Protein 4ZV2 (pdb70)

Nearest PDB structures (foldseek):
  4zv2-assembly1_A  TM=1.004E+00  e=1.433E-52  synthetic construct
  8hnj-assembly1_A  TM=9.463E-01  e=4.404E-30  Escherichia coli 908519
  4f3p-assembly1_A  TM=9.347E-01  e=3.645E-29  Burkholderia pseudomallei 1710b
  8eyz-assembly12_L  TM=9.180E-01  e=3.194E-29  Escherichia coli
  4kr5-assembly1_B  TM=6.577E-01  e=1.403E-25  Lactococcus lactis subsp. lactis Il1403

B-factor: mean 15.73, std 9.0, range [4.79, 61.04]

Radius of gyration: 17.67 Å; Cα contacts (8 Å, |Δi|>4): 469; chains: 1; bounding box: 37×34×48 Å

Foldseek 3Di:
DDDQEFEEEEAQQQPQQWHADPVGDIHHLLVLLVCLLCVLVNHHYDYDHFQPVCVLVCQQVVVGFKYSYLAFDDPVCCVRWPWADFLDFWWKWKKFALPDDQDAALLSLQQFEEEEEPPDPQVVVNVVNCVPRHYDYDRHVVVVVVCRLVVVGGMYMDIVVSSVVVCVVCVVSRMDIHHIDGGDGGDTMTGHPPPVVVSVSSNVSSVVCVVPVNSVVSCCVRPND

Sequence (225 aa):
HMRGTLRVGTEATFPPFGFKDENGKKLVGFDIDLAKAIIAKKLGVKVEFKPMDFDGIIPALQSGKIDVVVIAGMMTITEERKKQVDFSDPYFEAGQAIVVKKGNDSIKSLEDLKGKKVVGVQLGSTSEQQHVKKVAAGVKVKKFDNFSSEAFQELKSGRVDAVVTDNAVALLAYVKQNPNAGVKIVGETFSGEPYGIAVRKGNSELLEKINKALEEEMKKDGTYDKIYEKWFGE

Solvent-accessible surface area: 10630 Å² total

Structure (mmCIF, N/CA/C/O backbone):
data_4ZV2
#
_entry.id   4ZV2
#
_cell.length_a   36.200
_cell.length_b   61.300
_cell.length_c   104.570
_cell.angle_alpha   90.00
_cell.angle_beta   90.00
_cell.angle_gamma   90.00
#
_symmetry.space_group_name_H-M   'P 21 21 21'
#
loop_
_entity.id
_entity.type
_entity.pdbx_description
1 polymer AncQR
2 non-polymer GLUTAMINE
3 water water
#
loop_
_atom_site.group_PDB
_atom_site.id
_atom_site.type_symbol
_atom_site.label_atom_id
_atom_site.label_alt_id
_atom_site.label_comp_id
_atom_site.label_asym_id
_atom_site.label_entity_id
_atom_site.label_seq_id
_atom_site.pdbx_PDB_ins_code
_atom_site.Cartn_x
_atom_site.Cartn_y
_atom_site.Cartn_z
_atom_site.occupancy
_atom_site.B_iso_or_equiv
_atom_site.auth_seq_id
_atom_site.auth_comp_id
_atom_site.auth_asym_id
_atom_site.auth_atom_id
_atom_site.pdbx_PDB_model_num
ATOM 1 N N . HIS A 1 7 ? 11.240 24.906 36.527 1.00 40.89 7 HIS A N 1
ATOM 2 C CA . HIS A 1 7 ? 9.824 25.455 36.481 1.00 35.88 7 HIS A CA 1
ATOM 3 C C . HIS A 1 7 ? 8.909 24.409 35.794 1.00 31.91 7 HIS A C 1
ATOM 4 O O . HIS A 1 7 ? 9.369 23.699 34.896 1.00 36.12 7 HIS A O 1
ATOM 11 N N . MET A 1 8 ? 7.662 24.289 36.265 1.00 26.21 8 MET A N 1
ATOM 12 C CA . MET A 1 8 ? 6.642 23.402 35.676 1.00 23.47 8 MET A CA 1
ATOM 13 C C . MET A 1 8 ? 5.700 24.255 34.858 1.00 19.01 8 MET A C 1
ATOM 14 O O . MET A 1 8 ? 4.969 25.073 35.416 1.00 22.94 8 MET A O 1
ATOM 19 N N . ARG A 1 9 ? 5.731 24.035 33.548 1.00 17.52 9 ARG A N 1
ATOM 20 C CA . ARG A 1 9 ? 4.923 24.761 32.636 1.00 15.09 9 ARG A CA 1
ATOM 21 C C . ARG A 1 9 ? 3.447 24.516 32.984 1.00 14.71 9 ARG A C 1
ATOM 22 O O . ARG A 1 9 ? 3.022 23.390 33.084 1.00 14.98 9 ARG A O 1
ATOM 30 N N . GLY A 1 10 ? 2.662 25.523 33.112 1.00 12.86 10 GLY A N 1
ATOM 31 C CA . GLY A 1 10 ? 1.244 25.355 33.271 1.00 10.98 10 GLY A CA 1
ATOM 32 C C . GLY A 1 10 ? 0.455 24.917 32.040 1.00 11.65 10 GLY A C 1
ATOM 33 O O . GLY A 1 10 ? -0.715 24.418 32.138 1.00 9.41 10 GLY A O 1
ATOM 34 N N . THR A 1 11 ? 1.065 25.151 30.879 1.00 10.41 11 THR A N 1
ATOM 35 C CA . THR A 1 11 ? 0.549 24.817 29.560 1.00 11.33 11 THR A CA 1
ATOM 36 C C . THR A 1 11 ? 1.530 23.881 28.925 1.00 11.72 11 THR A C 1
ATOM 37 O O . THR A 1 11 ? 2.722 24.172 28.851 1.00 13.65 11 THR A O 1
ATOM 41 N N . LEU A 1 12 ? 1.105 22.687 28.523 1.00 12.30 12 LEU A N 1
ATOM 42 C CA . LEU A 1 12 ? 2.013 21.852 27.700 1.00 14.58 12 LEU A CA 1
ATOM 43 C C . LEU A 1 12 ? 1.555 21.865 26.265 1.00 11.01 12 LEU A C 1
ATOM 44 O O . LEU A 1 12 ? 0.401 21.562 25.972 1.00 11.55 12 LEU A O 1
ATOM 49 N N . ARG A 1 13 ? 2.436 22.324 25.422 1.00 11.62 13 ARG A N 1
ATOM 50 C CA . ARG A 1 13 ? 2.204 22.451 24.025 1.00 11.88 13 ARG A CA 1
ATOM 5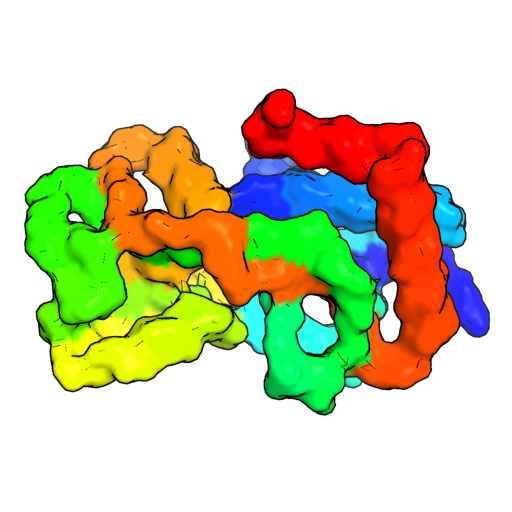1 C C . ARG A 1 13 ? 2.451 21.028 23.437 1.00 11.12 13 ARG A C 1
ATOM 52 O O . ARG A 1 13 ? 3.588 20.546 23.436 1.00 11.63 13 ARG A O 1
ATOM 60 N N . VAL A 1 14 ? 1.389 20.433 22.860 1.00 9.85 14 VAL A N 1
ATOM 61 C CA . VAL A 1 14 ? 1.439 18.996 22.456 1.00 9.55 14 VAL A CA 1
ATOM 62 C C . VAL A 1 14 ? 1.341 19.059 20.927 1.00 8.41 14 VAL A C 1
ATOM 63 O O . VAL A 1 14 ? 0.330 19.359 20.339 1.00 9.79 14 VAL A O 1
ATOM 67 N N . GLY A 1 15 ? 2.417 18.608 20.267 1.00 8.16 15 GLY A N 1
ATOM 68 C CA . GLY A 1 15 ? 2.427 18.411 18.792 1.00 8.96 15 GLY A CA 1
ATOM 69 C C . GLY A 1 15 ? 1.666 17.131 18.520 1.00 9.04 15 GLY A C 1
ATOM 70 O O . GLY A 1 15 ? 1.814 16.043 19.141 1.00 8.94 15 GLY A O 1
ATOM 71 N N . THR A 1 16 ? 0.691 17.211 17.625 1.00 7.45 16 THR A N 1
ATOM 72 C CA . THR A 1 16 ? -0.230 16.104 17.373 1.00 8.39 16 THR A CA 1
ATOM 73 C C . THR A 1 16 ? -0.626 15.990 15.881 1.00 8.96 16 THR A C 1
ATOM 74 O O . THR A 1 16 ? -0.270 16.916 15.082 1.00 10.47 16 THR A O 1
ATOM 78 N N . GLU A 1 17 ? -1.286 14.875 15.517 1.00 10.36 17 GLU A N 1
ATOM 79 C CA . GLU A 1 17 ? -1.904 14.782 14.189 1.00 9.09 17 GLU A CA 1
ATOM 80 C C . GLU A 1 17 ? -3.264 15.382 14.118 1.00 9.70 17 GLU A C 1
ATOM 81 O O . GLU A 1 17 ? -4.082 15.355 15.056 1.00 10.90 17 GLU A O 1
ATOM 87 N N . ALA A 1 18 ? -3.559 15.824 12.885 1.00 10.38 18 ALA A N 1
ATOM 88 C CA . ALA A 1 18 ? -4.915 16.225 12.470 1.00 12.00 18 ALA A CA 1
ATOM 89 C C . ALA A 1 18 ? -5.543 15.338 11.415 1.00 10.31 18 ALA A C 1
ATOM 90 O O . ALA A 1 18 ? -6.747 15.448 11.213 1.00 10.48 18 ALA A O 1
ATOM 92 N N . THR A 1 19 ? -4.762 14.420 10.833 1.00 10.20 19 THR A N 1
ATOM 93 C CA . THR A 1 19 ? -5.281 13.604 9.714 1.00 9.97 19 THR A CA 1
ATOM 94 C C . THR A 1 19 ? -4.900 12.128 9.921 1.00 9.42 19 THR A C 1
ATOM 95 O O . THR A 1 19 ? -4.673 11.403 8.935 1.00 9.84 19 THR A O 1
ATOM 99 N N . PHE A 1 20 ? -4.889 11.676 11.172 1.00 7.83 20 PHE A N 1
ATOM 100 C CA . PHE A 1 20 ? -4.399 10.379 11.501 1.00 7.73 20 PHE A CA 1
ATOM 101 C C . PHE A 1 20 ? -5.379 9.661 12.392 1.00 7.90 20 PHE A C 1
ATOM 102 O O . PHE A 1 20 ? -5.088 9.307 13.528 1.00 8.87 20 PHE A O 1
ATOM 110 N N . PRO A 1 21 ? -6.642 9.454 11.953 1.00 8.38 21 PRO A N 1
ATOM 111 C CA . PRO A 1 21 ? -7.651 8.713 12.734 1.00 7.90 21 PRO A CA 1
ATOM 112 C C . PRO A 1 21 ? -7.181 7.273 12.921 1.00 9.03 21 PRO A C 1
ATOM 113 O O . PRO A 1 21 ? -6.623 6.768 12.009 1.00 9.50 21 PRO A O 1
ATOM 117 N N . PRO A 1 22 ? -7.427 6.663 14.100 1.00 7.92 22 PRO A N 1
ATOM 118 C CA . PRO A 1 22 ? -8.289 7.148 15.217 1.00 8.50 22 PRO A CA 1
ATOM 119 C C . PRO A 1 22 ? -7.496 7.914 16.276 1.00 8.65 22 PRO A C 1
ATOM 120 O O . PRO A 1 22 ? -7.973 8.098 17.388 1.00 7.77 22 PRO A O 1
ATOM 124 N N . PHE A 1 23 ? -6.258 8.209 15.972 1.00 7.26 23 PHE A N 1
ATOM 125 C CA . PHE A 1 23 ? -5.301 8.895 16.961 1.00 7.06 23 PHE A CA 1
ATOM 126 C C . PHE A 1 23 ? -5.464 10.410 17.135 1.00 6.91 23 PHE A C 1
ATOM 127 O O . PHE A 1 23 ? -5.533 10.914 18.243 1.00 7.90 23 PHE A O 1
ATOM 135 N N . GLY A 1 24 ? -5.572 11.059 16.010 1.00 7.16 24 GLY A N 1
ATOM 136 C CA . GLY A 1 24 ? -5.665 12.538 15.980 1.00 6.11 24 GLY A CA 1
ATOM 137 C C . GLY A 1 24 ? -6.318 12.986 14.681 1.00 6.87 24 GLY A C 1
ATOM 138 O O . GLY A 1 24 ? -5.815 12.786 13.603 1.00 8.03 24 GLY A O 1
ATOM 139 N N . PHE A 1 25 ? -7.546 13.489 14.763 1.00 8.33 25 PHE A N 1
ATOM 140 C CA . PHE A 1 25 ? -8.364 13.906 13.645 1.00 7.86 25 PHE A CA 1
ATOM 141 C C . PHE A 1 25 ? -9.415 14.894 14.116 1.00 9.15 25 PHE A C 1
ATOM 142 O O . PHE A 1 25 ? -9.421 15.272 15.298 1.00 9.88 25 PHE A O 1
ATOM 150 N N . LYS A 1 26 ? -10.284 15.323 13.229 1.00 11.27 26 LYS A N 1
ATOM 151 C CA . LYS A 1 26 ? -11.242 16.401 13.544 1.00 11.39 26 LYS A CA 1
ATOM 152 C C . LYS A 1 26 ? -12.682 15.859 13.564 1.00 10.95 26 LYS A C 1
ATOM 153 O O . LYS A 1 26 ? -13.087 15.065 12.683 1.00 11.61 26 LYS A O 1
ATOM 159 N N . ASP A 1 27 ? -13.404 16.170 14.631 1.00 9.92 27 ASP A N 1
ATOM 160 C CA . ASP A 1 27 ? -14.817 15.839 14.706 1.00 9.50 27 ASP A CA 1
ATOM 161 C C . ASP A 1 27 ? -15.604 16.742 13.758 1.00 9.36 27 ASP A C 1
ATOM 162 O O . ASP A 1 27 ? -15.061 17.583 13.045 1.00 10.52 27 ASP A O 1
ATOM 167 N N . GLU A 1 28 ? -16.935 16.599 13.815 1.00 8.69 28 GLU A N 1
ATOM 168 C CA . GLU A 1 28 ? -17.808 17.312 12.822 1.00 9.73 28 GLU A CA 1
ATOM 169 C C . GLU A 1 28 ? -17.930 18.788 13.125 1.00 10.65 28 GLU A C 1
ATOM 170 O O . GLU A 1 28 ? -18.465 19.478 12.291 1.00 13.15 28 GLU A O 1
ATOM 176 N N . ASN A 1 29 ? -17.530 19.258 14.285 1.00 9.90 29 ASN A N 1
ATOM 177 C CA . ASN A 1 29 ? -17.399 20.707 14.579 1.00 10.73 29 ASN A CA 1
ATOM 178 C C . ASN A 1 29 ? -15.987 21.196 14.496 1.00 10.53 29 ASN A C 1
ATOM 179 O O . ASN A 1 29 ? -15.748 22.306 14.822 1.00 13.39 29 ASN A O 1
ATOM 184 N N . GLY A 1 30 ? -15.043 20.448 13.923 1.00 10.11 30 GLY A N 1
ATOM 185 C CA . GLY A 1 30 ? -13.665 20.884 13.767 1.00 11.69 30 GLY A CA 1
ATOM 186 C C . GLY A 1 30 ? -12.768 20.779 14.946 1.00 11.69 30 GLY A C 1
ATOM 187 O O . GLY A 1 30 ? -11.623 21.237 14.925 1.00 13.99 30 GLY A O 1
ATOM 188 N N . LYS A 1 31 ? -13.230 20.095 15.983 1.00 10.62 31 LYS A N 1
ATOM 189 C CA A LYS A 1 31 ? -12.449 19.893 17.246 0.55 10.95 31 LYS A CA 1
ATOM 190 C CA B LYS A 1 31 ? -12.416 19.941 17.181 0.45 11.44 31 LYS A CA 1
ATOM 191 C C . LYS A 1 31 ? -11.532 18.707 17.112 1.00 10.52 31 LYS A C 1
ATOM 192 O O . LYS A 1 31 ? -11.939 17.712 16.590 1.00 10.92 31 LYS A O 1
ATOM 203 N N . LEU A 1 32 ? -10.331 18.757 17.651 1.00 10.27 32 LEU A N 1
ATOM 204 C CA . LEU A 1 32 ? -9.464 17.590 17.655 1.00 9.85 32 LEU A CA 1
ATOM 205 C C . LEU A 1 32 ? -10.005 16.514 18.552 1.00 9.95 32 LEU A C 1
ATOM 206 O O . LEU A 1 32 ? -10.383 16.781 19.725 1.00 9.94 32 LEU A O 1
ATOM 211 N N . VAL A 1 33 ? -10.007 15.287 18.058 1.00 8.78 33 VAL A N 1
ATOM 212 C CA . VAL A 1 33 ? -10.362 14.067 18.727 1.00 9.48 33 VAL A CA 1
ATOM 213 C C . VAL A 1 33 ? -9.446 12.932 18.396 1.00 10.89 33 VAL A C 1
ATOM 214 O O . VAL A 1 33 ? -8.729 13.022 17.403 1.00 9.05 33 VAL A O 1
ATOM 218 N N . GLY A 1 34 ? -9.434 11.963 19.254 1.00 9.86 34 GLY A N 1
ATOM 219 C CA . GLY A 1 34 ? -8.783 10.695 18.974 1.00 9.36 34 GLY A CA 1
ATOM 220 C C . GLY A 1 34 ? -8.160 10.173 20.242 1.00 10.41 34 GLY A C 1
ATOM 221 O O . GLY A 1 34 ? -8.140 10.711 21.321 1.00 9.02 34 GLY A O 1
ATOM 222 N N . PHE A 1 35 ? -7.674 8.942 20.077 1.00 8.25 35 PHE A N 1
ATOM 223 C CA . PHE A 1 35 ? -6.939 8.259 21.109 1.00 9.25 35 PHE A CA 1
ATOM 224 C C . PHE A 1 35 ? -5.804 9.090 21.669 1.00 8.18 35 PHE A C 1
ATOM 225 O O . PHE A 1 35 ? -5.602 9.170 22.902 1.00 7.92 35 PHE A O 1
ATOM 233 N N . ASP A 1 36 ? -4.994 9.669 20.804 1.00 8.08 36 ASP A N 1
ATOM 234 C CA . ASP A 1 36 ? -3.812 10.467 21.312 1.00 8.93 36 ASP A CA 1
ATOM 235 C C . ASP A 1 36 ? -4.235 11.793 22.007 1.00 9.47 36 ASP A C 1
ATOM 236 O O . ASP A 1 36 ? -3.686 12.220 22.964 1.00 9.67 36 ASP A O 1
ATOM 241 N N . ILE A 1 37 ? -5.353 12.312 21.535 1.00 8.36 37 ILE A N 1
ATOM 242 C CA . ILE A 1 37 ? -5.936 13.544 22.128 1.00 9.14 37 ILE A CA 1
ATOM 243 C C . ILE A 1 37 ? -6.447 13.268 23.534 1.00 8.81 37 ILE A C 1
ATOM 244 O O . ILE A 1 37 ? -6.130 13.918 24.489 1.00 8.23 37 ILE A O 1
ATOM 249 N N . ASP A 1 38 ? -7.090 12.110 23.694 1.00 8.42 38 ASP A N 1
ATOM 250 C CA . ASP A 1 38 ? -7.613 11.690 24.978 1.00 8.05 38 ASP A CA 1
ATOM 251 C C . ASP A 1 38 ? -6.489 11.338 25.917 1.00 7.87 38 ASP A C 1
ATOM 252 O O . ASP A 1 38 ? -6.527 11.610 27.108 1.00 8.35 38 ASP A O 1
ATOM 257 N N . LEU A 1 39 ? -5.436 10.673 25.403 1.00 6.82 39 LEU A N 1
ATOM 258 C CA . LEU A 1 39 ? -4.258 10.286 26.176 1.00 7.80 39 LEU A CA 1
ATOM 259 C C . LEU A 1 39 ? -3.586 11.582 26.659 1.00 8.14 39 LEU A C 1
ATOM 260 O O . LEU A 1 39 ? -3.226 11.689 27.848 1.00 8.16 39 LEU A O 1
ATOM 265 N N . ALA A 1 40 ? -3.409 12.518 25.818 1.00 8.27 40 ALA A N 1
ATOM 266 C CA . ALA A 1 40 ? -2.752 13.801 26.198 1.00 8.63 40 ALA A CA 1
ATOM 267 C C . ALA A 1 40 ? -3.518 14.485 27.340 1.00 8.51 40 ALA A C 1
ATOM 268 O O . ALA A 1 40 ? -2.859 14.981 28.247 1.00 10.07 40 ALA A O 1
ATOM 270 N N . LYS A 1 41 ? -4.813 14.552 27.190 1.00 7.57 41 LYS A N 1
ATOM 271 C CA . LYS A 1 41 ? -5.631 15.195 28.223 1.00 8.37 41 LYS A CA 1
ATOM 272 C C . LYS A 1 41 ? -5.502 14.459 29.528 1.00 8.28 41 LYS A C 1
ATOM 273 O O . LYS A 1 41 ? -5.445 15.045 30.627 1.00 9.95 41 LYS A O 1
ATOM 279 N N . ALA A 1 42 ? -5.441 13.121 29.502 1.00 8.59 42 ALA A N 1
ATOM 280 C CA . ALA A 1 42 ? -5.338 12.310 30.701 1.00 9.50 42 ALA A CA 1
ATOM 281 C C . ALA A 1 42 ? -4.009 12.522 31.390 1.00 8.34 42 ALA A C 1
ATOM 282 O O . ALA A 1 42 ? -3.895 12.598 32.631 1.00 9.38 42 ALA A O 1
ATOM 284 N N . ILE A 1 43 ? -2.937 12.551 30.589 1.00 10.00 43 ILE A N 1
ATOM 285 C CA A ILE A 1 43 ? -1.587 12.818 31.123 0.69 9.46 43 ILE A CA 1
ATOM 286 C CA B ILE A 1 43 ? -1.597 12.802 31.112 0.31 9.26 43 ILE A CA 1
ATOM 287 C C . ILE A 1 43 ? -1.527 14.221 31.713 1.00 9.63 43 ILE A C 1
ATOM 288 O O . ILE A 1 43 ? -1.087 14.370 32.843 1.00 10.07 43 ILE A O 1
ATOM 297 N N . ALA A 1 44 ? -2.065 15.213 31.045 1.00 9.64 44 ALA A N 1
ATOM 298 C CA . ALA A 1 44 ? -2.097 16.564 31.573 1.00 8.98 44 ALA A CA 1
ATOM 299 C C . ALA A 1 44 ? -2.798 16.644 32.880 1.00 10.14 44 ALA A C 1
ATOM 300 O O . ALA A 1 44 ? -2.383 17.287 33.801 1.00 9.47 44 ALA A O 1
ATOM 302 N N . LYS A 1 45 ? -3.933 15.930 33.025 1.00 9.43 45 LYS A N 1
ATOM 303 C CA . LYS A 1 45 ? -4.690 15.930 34.258 1.00 10.53 45 LYS A CA 1
ATOM 304 C C . LYS A 1 45 ? -3.854 15.352 35.379 1.00 11.33 45 LYS A C 1
ATOM 305 O O . LYS A 1 45 ? -3.832 15.869 36.517 1.00 13.51 45 LYS A O 1
ATOM 311 N N . LYS A 1 46 ? -3.191 14.213 35.139 1.00 10.95 46 LYS A N 1
ATOM 312 C CA . LYS A 1 46 ? -2.260 13.694 36.160 1.00 12.33 46 LYS A CA 1
ATOM 313 C C . LYS A 1 46 ? -1.074 14.527 36.548 1.00 11.61 46 LYS A C 1
ATOM 314 O O . LYS A 1 46 ? -0.697 14.596 37.743 1.00 13.23 46 LYS A O 1
ATOM 320 N N . LEU A 1 47 ? -0.623 15.336 35.603 1.00 10.50 47 LEU A N 1
ATOM 321 C CA . LEU A 1 47 ? 0.471 16.294 35.850 1.00 11.96 47 LEU A CA 1
ATOM 322 C C . LEU A 1 47 ? -0.051 17.608 36.470 1.00 11.44 47 LEU A C 1
ATOM 323 O O . LEU A 1 47 ? 0.785 18.366 36.988 1.00 13.63 47 LEU A O 1
ATOM 328 N N . GLY A 1 48 ? -1.334 17.821 36.485 1.00 10.38 48 GLY A N 1
ATOM 329 C CA . GLY A 1 48 ? -1.823 19.096 37.010 1.00 10.69 48 GLY A CA 1
ATOM 330 C C . GLY A 1 48 ? -1.692 20.252 36.070 1.00 9.50 48 GLY A C 1
ATOM 331 O O . GLY A 1 48 ? -1.686 21.430 36.564 1.00 9.17 48 GLY A O 1
ATOM 332 N N . VAL A 1 49 ? -1.666 20.093 34.776 1.00 9.20 49 VAL A N 1
ATOM 333 C CA . VAL A 1 49 ? -1.470 21.169 33.770 1.00 9.74 49 VAL A CA 1
ATOM 334 C C . VAL A 1 49 ? -2.476 21.122 32.690 1.00 11.92 49 VAL A C 1
ATOM 335 O O . VAL A 1 49 ? -3.275 20.205 32.650 1.00 12.98 49 VAL A O 1
ATOM 339 N N . LYS A 1 50 ? -2.492 22.164 31.851 1.00 13.20 50 LYS A N 1
ATOM 340 C CA . LYS A 1 50 ? -3.417 22.264 30.734 1.00 13.84 50 LYS A CA 1
ATOM 341 C C . LYS A 1 50 ? -2.684 21.882 29.438 1.00 13.59 50 LYS A C 1
ATOM 342 O O . LYS A 1 50 ? -1.447 22.113 29.319 1.00 14.62 50 LYS A O 1
ATOM 344 N N . VAL A 1 51 ? -3.399 21.263 28.501 1.00 12.80 51 VAL A N 1
ATOM 345 C CA . VAL A 1 51 ? -2.919 20.993 27.172 1.00 14.98 51 VAL A CA 1
ATOM 346 C C . VAL A 1 51 ? -3.214 22.107 26.209 1.00 13.21 51 VAL A C 1
ATOM 347 O O . VAL A 1 51 ? -4.320 22.697 26.264 1.00 15.84 51 VAL A O 1
ATOM 351 N N . GLU A 1 52 ? -2.293 22.490 25.327 1.00 13.33 52 GLU A N 1
ATOM 352 C CA . GLU A 1 52 ? -2.556 23.300 24.144 1.00 12.45 52 GLU A CA 1
ATOM 353 C C . GLU A 1 52 ? -2.102 22.434 22.967 1.00 12.24 52 GLU A C 1
ATOM 354 O O . GLU A 1 52 ? -0.896 22.200 22.822 1.00 14.02 52 GLU A O 1
ATOM 360 N N . PHE A 1 53 ? -3.009 22.041 22.118 1.00 10.23 53 PHE A N 1
ATOM 361 C CA . PHE A 1 53 ? -2.626 21.210 20.947 1.00 10.38 53 PHE A CA 1
ATOM 362 C C . PHE A 1 53 ? -2.108 22.029 19.816 1.00 10.39 53 PHE A C 1
ATOM 363 O O . PHE A 1 53 ? -2.627 23.133 19.521 1.00 11.76 53 PHE A O 1
ATOM 371 N N . LYS A 1 54 ? -1.025 21.542 19.211 1.00 10.96 54 LYS A N 1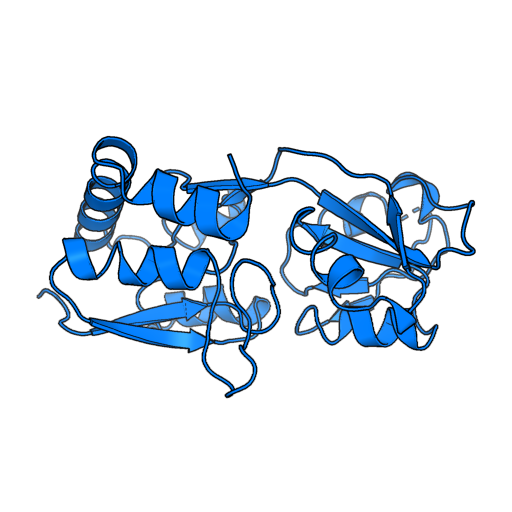
ATOM 372 C CA . LYS A 1 54 ? -0.445 22.056 17.995 1.00 11.37 54 LYS A CA 1
ATOM 373 C C . LYS A 1 54 ? -0.499 20.917 16.905 1.00 10.61 54 LYS A C 1
ATOM 374 O O . LYS A 1 54 ? 0.488 20.252 16.687 1.00 10.68 54 LYS A O 1
ATOM 380 N N . PRO A 1 55 ? -1.575 20.864 16.155 1.00 11.49 55 PRO A N 1
ATOM 381 C CA . PRO A 1 55 ? -1.673 19.898 15.058 1.00 10.77 55 PRO A CA 1
ATOM 382 C C . PRO A 1 55 ? -0.708 20.349 13.968 1.00 10.19 55 PRO A C 1
ATOM 383 O O . PRO A 1 55 ? -0.601 21.552 13.662 1.00 13.26 55 PRO A O 1
ATOM 387 N N . MET A 1 56 ? 0.009 19.416 13.411 1.00 10.38 56 MET A N 1
ATOM 388 C CA . MET A 1 56 ? 0.929 19.742 12.344 1.00 11.15 56 MET A CA 1
ATOM 389 C C . MET A 1 56 ? 1.247 18.553 11.494 1.00 10.20 56 MET A C 1
ATOM 390 O O . MET A 1 56 ? 1.028 17.359 11.853 1.00 10.99 56 MET A O 1
ATOM 395 N N . ASP A 1 57 ? 1.753 18.840 10.298 1.00 9.88 57 ASP A N 1
ATOM 396 C CA . ASP A 1 57 ? 2.232 17.794 9.377 1.00 10.00 57 ASP A CA 1
ATOM 397 C C . ASP A 1 57 ? 3.366 17.069 10.057 1.00 7.71 57 ASP A C 1
ATOM 398 O O . ASP A 1 57 ? 4.273 17.628 10.622 1.00 9.20 57 ASP A O 1
ATOM 403 N N . PHE A 1 58 ? 3.366 15.711 9.946 1.00 7.64 58 PHE A N 1
ATOM 404 C CA . PHE A 1 58 ? 4.262 14.902 10.680 1.00 7.54 58 PHE A CA 1
ATOM 405 C C . PHE A 1 58 ? 5.710 15.141 10.513 1.00 7.45 58 PHE A C 1
ATOM 406 O O . PHE A 1 58 ? 6.447 15.144 11.482 1.00 8.63 58 PHE A O 1
ATOM 414 N N . ASP A 1 59 ? 6.171 15.490 9.313 1.00 7.32 59 ASP A N 1
ATOM 415 C CA . ASP A 1 59 ? 7.630 15.642 9.060 1.00 7.32 59 ASP A CA 1
ATOM 416 C C . ASP A 1 59 ? 8.185 16.856 9.782 1.00 7.43 59 ASP A C 1
ATOM 417 O O . ASP A 1 59 ? 9.411 16.884 10.005 1.00 8.81 59 ASP A O 1
ATOM 422 N N . GLY A 1 60 ? 7.365 17.772 10.257 1.00 8.39 60 GLY A N 1
ATOM 423 C CA . GLY A 1 60 ? 7.757 18.984 10.976 1.00 7.87 60 GLY A CA 1
ATOM 424 C C . GLY A 1 60 ? 7.768 18.767 12.458 1.00 9.28 60 GLY A C 1
ATOM 425 O O . GLY A 1 60 ? 8.228 19.630 13.215 1.00 9.69 60 GLY A O 1
ATOM 426 N N . ILE A 1 61 ? 7.345 17.608 12.967 1.00 7.67 61 ILE A N 1
ATOM 427 C CA . ILE A 1 61 ? 7.210 17.387 14.435 1.00 8.58 61 ILE A CA 1
ATOM 428 C C . ILE A 1 61 ? 8.574 17.338 15.132 1.00 9.10 61 ILE A C 1
ATOM 429 O O . ILE A 1 61 ? 8.755 18.018 16.165 1.00 9.24 61 ILE A O 1
ATOM 434 N N . ILE A 1 62 ? 9.558 16.638 14.593 1.00 8.61 62 ILE A N 1
ATOM 435 C CA . ILE A 1 62 ? 10.871 16.570 15.256 1.00 8.90 62 ILE A CA 1
ATOM 436 C C . ILE A 1 62 ? 11.493 17.976 15.281 1.00 8.83 62 ILE A C 1
ATOM 437 O O . ILE A 1 62 ? 11.895 18.400 16.371 1.00 8.43 62 ILE A O 1
ATOM 442 N N . PRO A 1 63 ? 11.519 18.668 14.157 1.00 8.52 63 PRO A N 1
ATOM 443 C CA . PRO A 1 63 ? 11.959 20.060 14.199 1.00 9.09 63 PRO A CA 1
ATOM 444 C C . PRO A 1 63 ? 11.252 20.950 15.154 1.00 9.14 63 PRO A C 1
ATOM 445 O O . PRO A 1 63 ? 11.874 21.797 15.810 1.00 10.07 63 PRO A O 1
ATOM 449 N N . ALA A 1 64 ? 9.935 20.834 15.239 1.00 8.32 64 ALA A N 1
ATOM 450 C CA . ALA A 1 64 ? 9.247 21.612 16.207 1.00 9.54 64 ALA A CA 1
ATOM 451 C C . ALA A 1 64 ? 9.637 21.382 17.592 1.00 8.47 64 ALA A C 1
ATOM 452 O O . ALA A 1 64 ? 9.724 22.315 18.408 1.00 10.51 64 ALA A O 1
ATOM 454 N N . LEU A 1 65 ? 9.847 20.153 17.960 1.00 8.09 65 LEU A N 1
ATOM 455 C CA . LEU A 1 65 ? 10.213 19.831 19.332 1.00 8.56 65 LEU A CA 1
ATOM 456 C C . LEU A 1 65 ? 11.664 20.318 19.585 1.00 9.82 65 LEU A C 1
ATOM 457 O O . LEU A 1 65 ? 11.976 20.983 20.612 1.00 11.03 65 LEU A O 1
ATOM 462 N N . GLN A 1 66 ? 12.576 20.087 18.650 1.00 10.32 66 GLN A N 1
ATOM 463 C CA . GLN A 1 66 ? 13.987 20.483 18.852 1.00 9.98 66 GLN A CA 1
ATOM 464 C C . GLN A 1 66 ? 14.152 21.996 18.884 1.00 9.84 66 GLN A C 1
ATOM 465 O O . GLN A 1 66 ? 15.002 22.541 19.629 1.00 12.78 66 GLN A O 1
ATOM 471 N N . SER A 1 67 ? 13.282 22.696 18.217 1.00 10.45 67 SER A N 1
ATOM 472 C CA . SER A 1 67 ? 13.430 24.176 18.113 1.00 10.90 67 SER A CA 1
ATOM 473 C C . SER A 1 67 ? 12.599 24.839 19.221 1.00 12.06 67 SER A C 1
ATOM 474 O O . SER A 1 67 ? 12.519 26.100 19.172 1.00 15.31 67 SER A O 1
ATOM 477 N N . GLY A 1 68 ? 11.806 24.158 20.065 1.00 11.48 68 GLY A N 1
ATOM 478 C CA . GLY A 1 68 ? 11.089 24.763 21.207 1.00 11.48 68 GLY A CA 1
ATOM 479 C C . GLY A 1 68 ? 9.695 25.264 20.830 1.00 12.15 68 GLY A C 1
ATOM 480 O O . GLY A 1 68 ? 9.192 26.117 21.585 1.00 12.26 68 GLY A O 1
ATOM 481 N N . LYS A 1 69 ? 9.091 24.893 19.719 1.00 10.78 69 LYS A N 1
ATOM 482 C CA . LYS A 1 69 ? 7.703 25.222 19.351 1.00 10.59 69 LYS A CA 1
ATOM 483 C C . LYS A 1 69 ? 6.758 24.418 20.132 1.00 10.61 69 LYS A C 1
ATOM 484 O O . LYS A 1 69 ? 5.592 24.772 20.212 1.00 10.98 69 LYS A O 1
ATOM 490 N N . ILE A 1 70 ? 7.076 23.197 20.529 1.00 10.88 70 ILE A N 1
ATOM 491 C CA . ILE A 1 70 ? 6.253 22.318 21.343 1.00 10.75 70 ILE A CA 1
ATOM 492 C C . ILE A 1 70 ? 7.042 21.702 22.478 1.00 10.29 70 ILE A C 1
ATOM 493 O O . ILE A 1 70 ? 8.281 21.680 22.448 1.00 9.90 70 ILE A O 1
ATOM 498 N N . ASP A 1 71 ? 6.351 21.208 23.489 1.00 9.66 71 ASP A N 1
ATOM 499 C CA . ASP A 1 71 ? 6.966 20.625 24.666 1.00 10.18 71 ASP A CA 1
ATOM 500 C C . ASP A 1 71 ? 6.982 19.059 24.594 1.00 9.44 71 ASP A C 1
ATOM 501 O O . ASP A 1 71 ? 7.805 18.390 25.223 1.00 10.71 71 ASP A O 1
ATOM 506 N N . VAL A 1 72 ? 5.920 18.550 23.971 1.00 9.06 72 VAL A N 1
ATOM 507 C CA A VAL A 1 72 ? 5.779 17.113 23.919 0.50 9.14 72 VAL A CA 1
ATOM 508 C CA B VAL A 1 72 ? 5.594 17.091 24.013 0.50 8.66 72 VAL A CA 1
ATOM 509 C C . VAL A 1 72 ? 5.130 16.695 22.568 1.00 8.70 72 VAL A C 1
ATOM 510 O O . VAL A 1 72 ? 4.455 17.504 21.944 1.00 9.29 72 VAL A O 1
ATOM 517 N N . VAL A 1 73 ? 5.358 15.458 22.175 1.00 8.19 73 VAL A N 1
ATOM 518 C CA . VAL A 1 73 ? 4.821 14.870 20.900 1.00 8.36 73 VAL A CA 1
ATOM 519 C C . VAL A 1 73 ? 3.913 13.711 21.316 1.00 9.26 73 VAL A C 1
ATOM 520 O O . VAL A 1 73 ? 4.392 12.804 21.950 1.00 10.25 73 VAL A O 1
ATOM 524 N N . ILE A 1 74 ? 2.660 13.772 20.919 1.00 8.38 74 ILE A N 1
ATOM 525 C CA . ILE A 1 74 ? 1.744 12.632 20.952 1.00 8.17 74 ILE A CA 1
ATOM 526 C C . ILE A 1 74 ? 1.073 12.654 19.629 1.00 8.59 74 ILE A C 1
ATOM 527 O O . ILE A 1 74 ? -0.004 13.299 19.431 1.00 10.20 74 ILE A O 1
ATOM 532 N N . ALA A 1 75 ? 1.672 11.934 18.715 1.00 8.99 75 ALA A N 1
ATOM 533 C CA . ALA A 1 75 ? 1.334 11.969 17.281 1.00 9.54 75 ALA A CA 1
ATOM 534 C C . ALA A 1 75 ? 1.495 10.636 16.553 1.00 9.52 75 ALA A C 1
ATOM 535 O O . ALA A 1 75 ? 1.914 10.593 15.396 1.00 9.67 75 ALA A O 1
ATOM 537 N N . GLY A 1 76 ? 1.141 9.609 17.220 1.00 9.01 76 GLY A N 1
ATOM 538 C CA . GLY A 1 76 ? 1.256 8.254 16.686 1.00 8.15 76 GLY A CA 1
ATOM 539 C C . GLY A 1 76 ? 2.739 7.931 16.333 1.00 8.76 76 GLY A C 1
ATOM 540 O O . GLY A 1 76 ? 2.984 7.323 15.255 1.00 8.19 76 GLY A O 1
ATOM 541 N N . MET A 1 77 ? 3.679 8.432 17.125 1.00 8.48 77 MET A N 1
ATOM 542 C CA A MET A 1 77 ? 5.097 8.403 16.725 0.46 7.95 77 MET A CA 1
ATOM 543 C CA B MET A 1 77 ? 5.097 8.411 16.741 0.54 7.24 77 MET A CA 1
ATOM 544 C C . MET A 1 77 ? 5.732 7.092 17.177 1.00 7.70 77 MET A C 1
ATOM 545 O O . MET A 1 77 ? 5.866 6.825 18.397 1.00 8.07 77 MET A O 1
ATOM 554 N N . THR A 1 78 ? 6.142 6.319 16.218 1.00 7.48 78 THR A N 1
ATOM 555 C CA . THR A 1 78 ? 6.936 5.140 16.504 1.00 7.48 78 THR A CA 1
ATOM 556 C C . THR A 1 78 ? 8.293 5.403 17.113 1.00 8.13 78 THR A C 1
ATOM 557 O O . THR A 1 78 ? 9.024 6.298 16.675 1.00 9.17 78 THR A O 1
ATOM 561 N N . ILE A 1 79 ? 8.602 4.620 18.147 1.00 8.83 79 ILE A N 1
ATOM 562 C CA . ILE A 1 79 ? 9.925 4.660 18.778 1.00 8.42 79 ILE A CA 1
ATOM 563 C C . ILE A 1 79 ? 10.861 3.849 17.882 1.00 9.86 79 ILE A C 1
ATOM 564 O O . ILE A 1 79 ? 10.646 2.653 17.620 1.00 11.67 79 ILE A O 1
ATOM 569 N N . THR A 1 80 ? 11.968 4.475 17.439 1.00 9.74 80 THR A N 1
ATOM 570 C CA . THR A 1 80 ? 13.036 3.868 16.708 1.00 9.43 80 THR A CA 1
ATOM 571 C C . THR A 1 80 ? 14.360 4.251 17.311 1.00 10.08 80 THR A C 1
ATOM 572 O O . THR A 1 80 ? 14.489 5.366 17.849 1.00 8.71 80 THR A O 1
ATOM 576 N N . GLU A 1 81 ? 15.367 3.427 17.063 1.00 12.39 81 GLU A N 1
ATOM 577 C CA . GLU A 1 81 ? 16.744 3.723 17.604 1.00 14.10 81 GLU A CA 1
ATOM 578 C C . GLU A 1 81 ? 17.266 5.020 17.040 1.00 12.22 81 GLU A C 1
ATOM 579 O O . GLU A 1 81 ? 17.817 5.897 17.762 1.00 12.86 81 GLU A O 1
ATOM 585 N N . GLU A 1 82 ? 17.015 5.247 15.753 1.00 11.88 82 GLU A N 1
ATOM 586 C CA . GLU A 1 82 ? 17.453 6.568 15.150 1.00 12.49 82 GLU A CA 1
ATOM 587 C C . GLU A 1 82 ? 16.767 7.738 15.737 1.00 10.90 82 GLU A C 1
ATOM 588 O O . GLU A 1 82 ? 17.404 8.736 16.062 1.00 10.53 82 GLU A O 1
ATOM 594 N N . ARG A 1 83 ? 15.441 7.630 15.938 1.00 8.61 83 ARG A N 1
ATOM 595 C CA . ARG A 1 83 ? 14.749 8.734 16.554 1.00 9.11 83 ARG A CA 1
ATOM 596 C C . ARG A 1 83 ? 15.222 9.034 17.987 1.00 9.22 83 ARG A C 1
ATOM 597 O O . ARG A 1 83 ? 15.124 10.235 18.431 1.00 8.34 83 ARG A O 1
ATOM 605 N N . LYS A 1 84 ? 15.719 8.063 18.726 1.00 9.17 84 LYS A N 1
ATOM 606 C CA . LYS A 1 84 ? 16.199 8.261 20.053 1.00 9.06 84 LYS A CA 1
ATOM 607 C C . LYS A 1 84 ? 17.451 9.136 20.081 1.00 9.64 84 LYS A C 1
ATOM 608 O O . LYS A 1 84 ? 17.765 9.636 21.194 1.00 11.08 84 LYS A O 1
ATOM 614 N N . LYS A 1 85 ? 18.068 9.358 18.919 1.00 9.28 85 LYS A N 1
ATOM 615 C CA . LYS A 1 85 ? 19.173 10.364 18.806 1.00 9.56 85 LYS A CA 1
ATOM 616 C C . LYS A 1 85 ? 18.656 11.770 18.591 1.00 10.22 85 LYS A C 1
ATOM 617 O O . LYS A 1 85 ? 19.475 12.706 18.549 1.00 11.39 85 LYS A O 1
ATOM 623 N N . GLN A 1 86 ? 17.347 11.901 18.454 1.00 8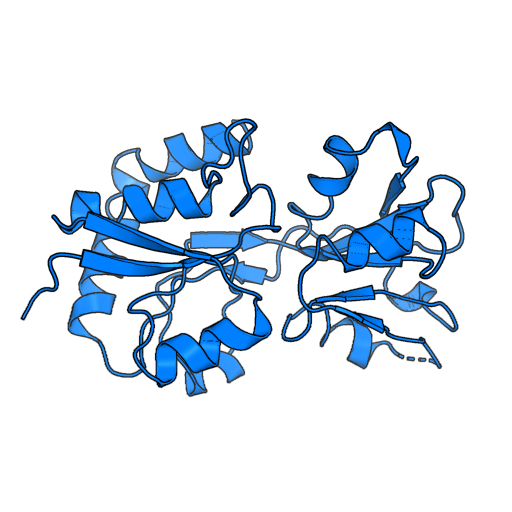.30 86 GLN A N 1
ATOM 624 C CA . GLN A 1 86 ? 16.762 13.198 18.091 1.00 9.21 86 GLN A CA 1
ATOM 625 C C . GLN A 1 86 ? 15.847 13.697 19.214 1.00 8.42 86 GLN A C 1
ATOM 626 O O . GLN A 1 86 ? 15.662 14.979 19.324 1.00 9.35 86 GLN A O 1
ATOM 632 N N . VAL A 1 87 ? 15.237 12.788 19.950 1.00 9.56 87 VAL A N 1
ATOM 633 C CA . VAL A 1 87 ? 14.222 13.085 20.961 1.00 9.24 87 VAL A CA 1
ATOM 634 C C . VAL A 1 87 ? 14.411 12.052 22.059 1.00 9.97 87 VAL A C 1
ATOM 635 O O . VAL A 1 87 ? 15.011 11.000 21.829 1.00 11.24 87 VAL A O 1
ATOM 639 N N . ASP A 1 88 ? 13.772 12.276 23.223 1.00 9.35 88 ASP A N 1
ATOM 640 C CA . ASP A 1 88 ? 13.655 11.221 24.261 1.00 10.34 88 ASP A CA 1
ATOM 641 C C . ASP A 1 88 ? 12.202 10.785 24.247 1.00 10.08 88 ASP A C 1
ATOM 642 O O . ASP A 1 88 ? 11.279 11.543 24.324 1.00 14.58 88 ASP A O 1
ATOM 647 N N . PHE A 1 89 ? 12.058 9.460 24.359 1.00 8.88 89 PHE A N 1
ATOM 648 C CA . PHE A 1 89 ? 10.743 8.831 24.391 1.00 8.87 89 PHE A CA 1
ATOM 649 C C . PHE A 1 89 ? 10.365 8.238 25.776 1.00 8.87 89 PHE A C 1
ATOM 650 O O . PHE A 1 89 ? 11.225 7.699 26.513 1.00 9.06 89 PHE A O 1
ATOM 658 N N . SER A 1 90 ? 9.049 8.366 26.053 1.00 7.95 90 SER A N 1
ATOM 659 C CA . SER A 1 90 ? 8.404 7.651 27.140 1.00 8.58 90 SER A CA 1
ATOM 660 C C . SER A 1 90 ? 8.449 6.171 26.890 1.00 8.50 90 SER A C 1
ATOM 661 O O . SER A 1 90 ? 8.688 5.687 25.789 1.00 9.97 90 SER A O 1
ATOM 664 N N . ASP A 1 91 ? 8.042 5.448 27.929 1.00 8.24 91 ASP A N 1
ATOM 665 C CA . ASP A 1 91 ? 7.690 4.010 27.749 1.00 9.62 91 ASP A CA 1
ATOM 666 C C . ASP A 1 91 ? 6.540 3.929 26.664 1.00 11.20 91 ASP A C 1
ATOM 667 O O . ASP A 1 91 ? 5.802 4.854 26.538 1.00 10.06 91 ASP A O 1
ATOM 672 N N . PRO A 1 92 ? 6.481 2.864 25.891 1.00 10.16 92 PRO A N 1
ATOM 673 C CA . PRO A 1 92 ? 5.495 2.725 24.872 1.00 10.19 92 PRO A CA 1
ATOM 674 C C . PRO A 1 92 ? 4.124 2.769 25.405 1.00 10.73 92 PRO A C 1
ATOM 675 O O . PRO A 1 92 ? 3.829 2.253 26.503 1.00 10.93 92 PRO A O 1
ATOM 679 N N . TYR A 1 93 ? 3.175 3.425 24.674 1.00 8.68 93 TYR A N 1
ATOM 680 C CA . TYR A 1 93 ? 1.783 3.516 25.060 1.00 8.28 93 TYR A CA 1
ATOM 681 C C . TYR A 1 93 ? 0.808 2.790 24.141 1.00 9.00 93 TYR A C 1
ATOM 682 O O . TYR A 1 93 ? -0.385 2.833 24.381 1.00 10.30 93 TYR A O 1
ATOM 691 N N . PHE A 1 94 ? 1.340 2.252 23.083 1.00 8.19 94 PHE A N 1
ATOM 692 C CA . PHE A 1 94 ? 0.538 1.569 22.094 1.00 9.93 94 PHE A CA 1
ATOM 693 C C . PHE A 1 94 ? 1.413 0.771 21.185 1.00 9.68 94 PHE A C 1
ATOM 694 O O . PHE A 1 94 ? 2.597 1.034 21.062 1.00 11.47 94 PHE A O 1
ATOM 702 N N . GLU A 1 95 ? 0.908 -0.345 20.660 1.00 9.58 95 GLU A N 1
ATOM 703 C CA . GLU A 1 95 ? 1.626 -1.159 19.661 1.00 8.96 95 GLU A CA 1
ATOM 704 C C . GLU A 1 95 ? 0.822 -1.316 18.419 1.00 9.17 95 GLU A C 1
ATOM 705 O O . GLU A 1 95 ? -0.322 -1.868 18.397 1.00 8.66 95 GLU A O 1
ATOM 711 N N . ALA A 1 96 ? 1.336 -0.699 17.314 1.00 7.91 96 ALA A N 1
ATOM 712 C CA . ALA A 1 96 ? 0.727 -0.750 16.003 1.00 8.27 96 ALA A CA 1
ATOM 713 C C . ALA A 1 96 ? 1.420 -1.696 15.064 1.00 6.74 96 ALA A C 1
ATOM 714 O O . ALA A 1 96 ? 2.592 -2.083 15.267 1.00 8.30 96 ALA A O 1
ATOM 716 N N . GLY A 1 97 ? 0.747 -1.981 13.970 1.00 7.83 97 GLY A N 1
ATOM 717 C CA . GLY A 1 97 ? 1.289 -2.546 12.803 1.00 8.63 97 GLY A CA 1
ATOM 718 C C . GLY A 1 97 ? 1.213 -1.693 11.550 1.00 8.04 97 GLY A C 1
ATOM 719 O O . GLY A 1 97 ? 1.259 -0.485 11.694 1.00 9.86 97 GLY A O 1
ATOM 720 N N . GLN A 1 98 ? 1.203 -2.273 10.375 1.00 9.03 98 GLN A N 1
ATOM 721 C CA . GLN A 1 98 ? 1.222 -1.684 9.074 1.00 9.01 98 GLN A CA 1
ATOM 722 C C . GLN A 1 98 ? 0.084 -2.190 8.266 1.00 10.04 98 GLN A C 1
ATOM 723 O O . GLN A 1 98 ? -0.316 -3.379 8.419 1.00 9.43 98 GLN A O 1
ATOM 729 N N . ALA A 1 99 ? -0.336 -1.531 7.193 1.00 9.95 99 ALA A N 1
ATOM 730 C CA . ALA A 1 99 ? -1.285 -2.044 6.261 1.00 10.26 99 ALA A CA 1
ATOM 731 C C . ALA A 1 99 ? -1.166 -1.285 4.973 1.00 10.87 99 ALA A C 1
ATOM 732 O O . ALA A 1 99 ? -0.615 -0.149 4.927 1.00 12.69 99 ALA A O 1
ATOM 7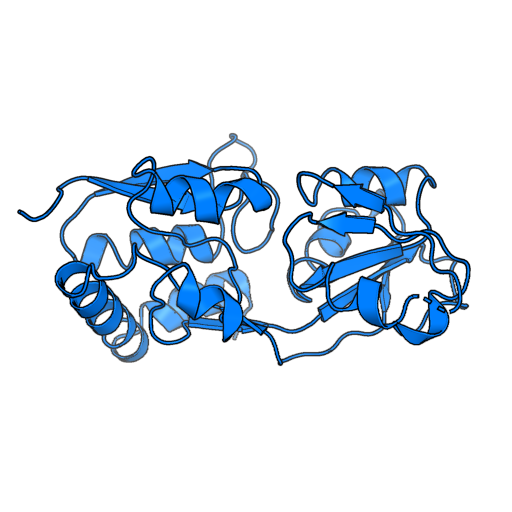34 N N . ILE A 1 100 ? -1.699 -1.836 3.929 1.00 10.83 100 ILE A N 1
ATOM 735 C CA . ILE A 1 100 ? -1.779 -1.214 2.574 1.00 10.99 100 ILE A CA 1
ATOM 736 C C . ILE A 1 100 ? -3.261 -1.069 2.231 1.00 11.15 100 ILE A C 1
ATOM 737 O O . ILE A 1 100 ? -4.115 -1.908 2.511 1.00 12.62 100 ILE A O 1
ATOM 742 N N . VAL A 1 101 ? -3.627 0.142 1.770 1.00 11.00 101 VAL A N 1
ATOM 743 C CA . VAL A 1 101 ? -5.005 0.385 1.260 1.00 10.71 101 VAL A CA 1
ATOM 744 C C . VAL A 1 101 ? -4.966 0.483 -0.298 1.00 11.07 101 VAL A C 1
ATOM 745 O O . VAL A 1 101 ? -4.068 1.187 -0.837 1.00 9.74 101 VAL A O 1
ATOM 749 N N . VAL A 1 102 ? -5.843 -0.310 -0.915 1.00 11.79 102 VAL A N 1
ATOM 750 C CA . VAL A 1 102 ? -5.928 -0.403 -2.410 1.00 12.26 102 VAL A CA 1
ATOM 751 C C . VAL A 1 102 ? -7.419 -0.302 -2.744 1.00 11.07 102 VAL A C 1
ATOM 752 O O . VAL A 1 102 ? -8.348 -0.366 -1.876 1.00 12.02 102 VAL A O 1
ATOM 756 N N . LYS A 1 103 ? -7.675 -0.089 -4.006 1.00 13.70 103 LYS A N 1
ATOM 757 C CA . LYS A 1 103 ? -9.058 -0.186 -4.504 1.00 13.35 103 LYS A CA 1
ATOM 758 C C . LYS A 1 103 ? -9.593 -1.588 -4.437 1.00 13.39 103 LYS A C 1
ATOM 759 O O . LYS A 1 103 ? -8.858 -2.593 -4.624 1.00 16.16 103 LYS A O 1
ATOM 765 N N . LYS A 1 104 ? -10.889 -1.688 -4.174 1.00 16.60 104 LYS A N 1
ATOM 766 C CA . LYS A 1 104 ? -11.486 -3.030 -4.037 1.00 19.29 104 LYS A CA 1
ATOM 767 C C . LYS A 1 104 ? -11.282 -3.874 -5.242 1.00 22.22 104 LYS A C 1
ATOM 768 O O . LYS A 1 104 ? -11.145 -5.085 -5.081 1.00 23.29 104 LYS A O 1
ATOM 774 N N . GLY A 1 105 ? -11.288 -3.240 -6.415 1.00 20.47 105 GLY A N 1
ATOM 775 C CA . GLY A 1 105 ? -10.983 -3.932 -7.670 1.00 28.63 105 GLY A CA 1
ATOM 776 C C . GLY A 1 105 ? -9.624 -4.642 -7.744 1.00 30.82 105 GLY A C 1
ATOM 777 O O . GLY A 1 105 ? -9.431 -5.549 -8.556 1.00 34.78 105 GLY A O 1
ATOM 778 N N . ASN A 1 106 ? -8.672 -4.269 -6.907 1.00 26.87 106 ASN A N 1
ATOM 779 C CA . ASN A 1 106 ? -7.311 -4.741 -7.088 1.00 27.20 106 ASN A CA 1
ATOM 780 C C . ASN A 1 106 ? -7.059 -6.113 -6.470 1.00 30.88 106 ASN A C 1
ATOM 781 O O . ASN A 1 106 ? -7.324 -6.311 -5.273 1.00 29.04 106 ASN A O 1
ATOM 786 N N . ASP A 1 107 ? -6.567 -7.072 -7.266 1.00 31.29 107 ASP A N 1
ATOM 787 C CA . ASP A 1 107 ? -6.064 -8.354 -6.693 1.00 38.75 107 ASP A CA 1
ATOM 788 C C . ASP A 1 107 ? -4.550 -8.663 -6.896 1.00 35.79 107 ASP A C 1
ATOM 789 O O . ASP A 1 107 ? -4.058 -9.744 -6.551 1.00 42.02 107 ASP A O 1
ATOM 794 N N . SER A 1 108 ? -3.823 -7.711 -7.441 1.00 31.31 108 SER A N 1
ATOM 795 C CA . SER A 1 108 ? -2.369 -7.847 -7.679 1.00 30.02 108 SER A CA 1
ATOM 796 C C . SER A 1 108 ? -1.532 -7.495 -6.454 1.00 26.17 108 SER A C 1
ATOM 797 O O . SER A 1 108 ? -0.325 -7.805 -6.414 1.00 26.71 108 SER A O 1
ATOM 800 N N . ILE A 1 109 ? -2.121 -6.764 -5.500 1.00 26.79 109 ILE A N 1
ATOM 801 C CA . ILE A 1 109 ? -1.331 -6.261 -4.383 1.00 26.61 109 ILE A CA 1
ATOM 802 C C . ILE A 1 109 ? -1.788 -6.960 -3.112 1.00 28.51 109 ILE A C 1
ATOM 803 O O . ILE A 1 109 ? -2.914 -6.793 -2.642 1.00 30.24 109 ILE A O 1
ATOM 808 N N . LYS A 1 110 ? -0.892 -7.764 -2.550 1.00 30.05 110 LYS A N 1
ATOM 809 C CA . LYS A 1 110 ? -1.189 -8.469 -1.299 1.00 31.64 110 LYS A CA 1
ATOM 810 C C . LYS A 1 110 ? -0.175 -8.239 -0.180 1.00 29.75 110 LYS A C 1
ATOM 811 O O . LYS A 1 110 ? -0.380 -8.657 0.984 1.00 32.25 110 LYS A O 1
ATOM 817 N N . SER A 1 111 ? 0.893 -7.558 -0.533 1.00 29.79 111 SER A N 1
ATOM 818 C CA . SER A 1 111 ? 2.024 -7.310 0.339 1.00 28.02 111 SER A CA 1
ATOM 819 C C . SER A 1 111 ? 2.892 -6.189 -0.230 1.00 24.35 111 SER A C 1
ATOM 820 O O . SER A 1 111 ? 2.721 -5.786 -1.389 1.00 25.19 111 SER A O 1
ATOM 823 N N . LEU A 1 112 ? 3.900 -5.764 0.557 1.00 24.69 112 LEU A N 1
ATOM 824 C CA . LEU A 1 112 ? 4.871 -4.837 0.107 1.00 26.48 112 LEU A CA 1
ATOM 825 C C . LEU A 1 112 ? 5.624 -5.348 -1.140 1.00 29.20 112 LEU A C 1
ATOM 826 O O . LEU A 1 112 ? 5.895 -4.572 -2.061 1.00 29.86 112 LEU A O 1
ATOM 831 N N . GLU A 1 113 ? 5.936 -6.658 -1.164 1.00 29.20 113 GLU A N 1
ATOM 832 C CA . GLU A 1 113 ? 6.526 -7.272 -2.368 1.00 34.29 113 GLU A CA 1
ATOM 833 C C . GLU A 1 113 ? 5.792 -6.914 -3.635 1.00 32.94 113 GLU A C 1
ATOM 834 O O . GLU A 1 113 ? 6.417 -6.715 -4.686 1.00 37.48 113 GLU A O 1
ATOM 840 N N . ASP A 1 114 ? 4.459 -6.912 -3.575 1.00 28.17 114 ASP A N 1
ATOM 841 C CA . ASP A 1 114 ? 3.670 -6.705 -4.789 1.00 27.37 114 ASP A CA 1
ATOM 842 C C . ASP A 1 114 ? 3.555 -5.240 -5.246 1.00 26.67 114 ASP A C 1
ATOM 843 O O . ASP A 1 114 ? 2.882 -4.983 -6.233 1.00 25.90 114 ASP A O 1
ATOM 848 N N . LEU A 1 115 ? 4.245 -4.321 -4.588 1.00 28.41 115 LEU A N 1
ATOM 849 C CA . LEU A 1 115 ? 4.249 -2.895 -5.037 1.00 29.30 115 LEU A CA 1
ATOM 850 C C . LEU A 1 115 ? 5.181 -2.664 -6.250 1.00 34.37 115 LEU A C 1
ATOM 851 O O . LEU A 1 115 ? 5.224 -1.553 -6.814 1.00 35.71 115 LEU A O 1
ATOM 856 N N . LYS A 1 116 ? 5.898 -3.736 -6.660 1.00 37.17 116 LYS A N 1
ATOM 857 C CA . LYS A 1 116 ? 6.666 -3.784 -7.930 1.00 37.43 116 LYS A CA 1
ATOM 858 C C . LYS A 1 116 ? 6.078 -3.011 -9.098 1.00 36.12 116 LYS A C 1
ATOM 859 O O . LYS A 1 116 ? 5.031 -3.394 -9.673 1.00 39.36 116 LYS A O 1
ATOM 861 N N . GLY A 1 117 ? 6.758 -1.916 -9.452 1.00 34.24 117 GLY A N 1
ATOM 862 C CA . GLY A 1 117 ? 6.353 -1.107 -10.605 1.00 36.41 117 GLY A CA 1
ATOM 863 C C . GLY A 1 117 ? 5.005 -0.401 -10.443 1.00 37.05 117 GLY A C 1
ATOM 864 O O . GLY A 1 117 ? 4.364 0.008 -11.441 1.00 39.15 117 GLY A O 1
ATOM 865 N N . LYS A 1 118 ? 4.562 -0.253 -9.195 1.00 29.44 118 LYS A N 1
ATOM 866 C CA . LYS A 1 118 ? 3.307 0.432 -8.893 1.00 27.70 118 LYS A CA 1
ATOM 867 C C . LYS A 1 118 ? 3.604 1.822 -8.274 1.00 21.36 118 LYS A C 1
ATOM 868 O O . LYS A 1 118 ? 4.729 2.095 -7.689 1.00 22.62 118 LYS A O 1
ATOM 874 N N . LYS A 1 119 ? 2.575 2.659 -8.319 1.00 17.98 119 LYS A N 1
ATOM 875 C CA . LYS A 1 119 ? 2.619 3.931 -7.649 1.00 16.67 119 LYS A CA 1
ATOM 876 C C . LYS A 1 119 ? 2.031 3.787 -6.221 1.00 11.67 119 LYS A C 1
ATOM 877 O O . LYS A 1 119 ? 0.898 3.353 -6.062 1.00 11.82 119 LYS A O 1
ATOM 883 N N . VAL A 1 120 ? 2.830 4.218 -5.271 1.00 11.17 120 VAL A N 1
ATOM 884 C CA A VAL A 1 120 ? 2.471 4.045 -3.831 0.71 12.21 120 VAL A CA 1
ATOM 885 C CA B VAL A 1 120 ? 2.559 4.014 -3.826 0.29 11.29 120 VAL A CA 1
ATOM 886 C C . VAL A 1 120 ? 2.679 5.342 -3.110 1.00 12.12 120 VAL A C 1
ATOM 887 O O . VAL A 1 120 ? 3.661 6.002 -3.301 1.00 14.18 120 VAL A O 1
ATOM 894 N N . GLY A 1 121 ? 1.689 5.706 -2.268 1.00 9.18 121 GLY A N 1
ATOM 895 C CA . GLY A 1 121 ? 1.797 6.915 -1.460 1.00 9.68 121 GLY A CA 1
ATOM 896 C C . GLY A 1 121 ? 2.092 6.687 -0.007 1.00 11.19 121 GLY A C 1
ATOM 897 O O . GLY A 1 121 ? 1.628 5.697 0.512 1.00 11.32 121 GLY A O 1
ATOM 898 N N . VAL A 1 122 ? 2.953 7.513 0.553 1.00 10.00 122 VAL A N 1
ATOM 899 C CA . VAL A 1 122 ? 3.325 7.432 1.991 1.00 9.05 122 VAL A CA 1
ATOM 900 C C . VAL A 1 122 ? 3.468 8.794 2.585 1.00 7.99 122 VAL A C 1
ATOM 901 O O . VAL A 1 122 ? 3.679 9.811 1.872 1.00 9.71 122 VAL A O 1
ATOM 905 N N . GLN A 1 123 ? 3.386 8.890 3.919 1.00 7.93 123 GLN A N 1
ATOM 906 C CA . GLN A 1 123 ? 3.608 10.135 4.673 1.00 7.08 123 GLN A CA 1
ATOM 907 C C . GLN A 1 123 ? 5.101 10.401 4.716 1.00 7.69 123 GLN A C 1
ATOM 908 O O . GLN A 1 123 ? 5.868 9.556 5.073 1.00 9.48 123 GLN A O 1
ATOM 914 N N . LEU A 1 124 ? 5.432 11.661 4.386 1.00 8.00 124 LEU A N 1
ATOM 915 C CA . LEU A 1 124 ? 6.799 12.120 4.575 1.00 7.25 124 LEU A CA 1
ATOM 916 C C . LEU A 1 124 ? 7.231 11.971 6.043 1.00 7.62 124 LEU A C 1
ATOM 917 O O . LEU A 1 124 ? 6.580 12.378 6.953 1.00 7.72 124 LEU A O 1
ATOM 922 N N . GLY A 1 125 ? 8.463 11.422 6.247 1.00 8.39 125 GLY A N 1
ATOM 923 C CA . GLY A 1 125 ? 8.982 11.273 7.543 1.00 7.51 125 GLY A CA 1
ATOM 924 C C . GLY A 1 125 ? 8.574 9.988 8.293 1.00 8.48 125 GLY A C 1
ATOM 925 O O . GLY A 1 125 ? 9.050 9.741 9.410 1.00 9.30 125 GLY A O 1
ATOM 926 N N . SER A 1 126 ? 7.657 9.217 7.739 1.00 8.38 126 SER A N 1
ATOM 927 C CA . SER A 1 126 ? 7.126 8.026 8.426 1.00 7.54 126 SER A CA 1
ATOM 928 C C . SER A 1 126 ? 7.956 6.816 8.334 1.00 8.27 126 SER A C 1
ATOM 929 O O . SER A 1 126 ? 8.801 6.663 7.489 1.00 8.19 126 SER A O 1
ATOM 932 N N . THR A 1 127 ? 7.698 5.908 9.232 1.00 9.08 127 THR A N 1
ATOM 933 C CA . THR A 1 127 ? 8.289 4.555 9.163 1.00 8.06 127 THR A CA 1
ATOM 934 C C . THR A 1 127 ? 7.832 3.869 7.929 1.00 9.25 127 THR A C 1
ATOM 935 O O . THR A 1 127 ? 8.607 3.168 7.297 1.00 9.56 127 THR A O 1
ATOM 939 N N . SER A 1 128 ? 6.583 4.105 7.495 1.00 8.05 128 SER A N 1
ATOM 940 C CA . SER A 1 128 ? 6.049 3.578 6.240 1.00 9.58 128 SER A CA 1
ATOM 941 C C . SER A 1 128 ? 6.906 3.948 5.050 1.00 9.74 128 SER A C 1
ATOM 942 O O . SER A 1 128 ? 7.208 3.136 4.216 1.00 11.66 128 SER A O 1
ATOM 945 N N . GLU A 1 129 ? 7.302 5.218 4.998 1.00 9.07 129 GLU A N 1
ATOM 946 C CA . GLU A 1 129 ? 8.148 5.645 3.927 1.00 9.80 129 GLU A CA 1
ATOM 947 C C . GLU A 1 129 ? 9.483 4.829 3.966 1.00 10.78 129 GLU A C 1
ATOM 948 O O . GLU A 1 129 ? 9.962 4.529 2.905 1.00 13.39 129 GLU A O 1
ATOM 954 N N . GLN A 1 130 ? 9.994 4.521 5.108 1.00 11.74 130 GLN A N 1
ATOM 955 C CA A GLN A 1 130 ? 11.262 3.779 5.093 0.49 12.08 130 GLN A CA 1
ATOM 956 C CA B GLN A 1 130 ? 11.250 3.754 5.219 0.51 11.96 130 GLN A CA 1
ATOM 957 C C . GLN A 1 130 ? 11.004 2.327 4.687 1.00 13.82 130 GLN A C 1
ATOM 958 O O . GLN A 1 130 ? 11.776 1.769 3.976 1.00 14.62 130 GLN A O 1
ATOM 969 N N . HIS A 1 131 ? 9.914 1.759 5.104 1.00 12.17 131 HIS A N 1
ATOM 970 C CA . HIS A 1 131 ? 9.573 0.340 4.775 1.00 12.55 131 HIS A CA 1
ATOM 971 C C . HIS A 1 131 ? 9.425 0.202 3.280 1.00 17.78 131 HIS A C 1
ATOM 972 O O . HIS A 1 131 ? 9.743 -0.890 2.717 1.00 16.82 131 HIS A O 1
ATOM 979 N N . VAL A 1 132 ? 8.788 1.171 2.630 1.00 17.70 132 VAL A N 1
ATOM 980 C CA . VAL A 1 132 ? 8.497 1.074 1.172 1.00 22.03 132 VAL A CA 1
ATOM 981 C C . VAL A 1 132 ? 9.776 1.351 0.449 1.00 25.36 132 VAL A C 1
ATOM 982 O O . VAL A 1 132 ? 10.035 0.631 -0.542 1.00 29.37 132 VAL A O 1
ATOM 986 N N . LYS A 1 133 ? 10.533 2.396 0.868 1.00 25.19 133 LYS A N 1
ATOM 987 C CA . LYS A 1 133 ? 11.859 2.757 0.240 1.00 29.96 133 LYS A CA 1
ATOM 988 C C . LYS A 1 133 ? 12.585 1.387 0.119 1.00 32.43 133 LYS A C 1
ATOM 989 O O . LYS A 1 133 ? 12.943 0.949 -0.991 1.00 34.66 133 LYS A O 1
ATOM 995 N N . LYS A 1 134 ? 12.715 0.650 1.228 1.00 32.89 134 LYS A N 1
ATOM 996 C CA . LYS A 1 134 ? 13.432 -0.644 1.202 1.00 34.70 134 LYS A CA 1
ATOM 997 C C . LYS A 1 134 ? 12.965 -1.573 0.071 1.00 38.24 134 LYS A C 1
ATOM 998 O O . LYS A 1 134 ? 13.786 -2.074 -0.658 1.00 43.64 134 LYS A O 1
ATOM 1000 N N . VAL A 1 135 ? 11.678 -1.840 -0.074 1.00 43.11 135 VAL A N 1
ATOM 1001 C CA . VAL A 1 135 ? 11.203 -2.860 -1.037 1.00 46.37 135 VAL A CA 1
ATOM 1002 C C . VAL A 1 135 ? 11.336 -2.409 -2.502 1.00 53.13 135 VAL A C 1
ATOM 1003 O O . VAL A 1 135 ? 11.280 -3.231 -3.429 1.00 51.51 135 VAL A O 1
ATOM 1007 N N . ALA A 1 136 ? 11.519 -1.103 -2.694 1.00 51.67 136 ALA A N 1
ATOM 1008 C CA . ALA A 1 136 ? 11.525 -0.475 -4.013 1.00 48.41 136 ALA A CA 1
ATOM 1009 C C . ALA A 1 136 ? 12.907 -0.477 -4.669 1.00 47.05 136 ALA A C 1
ATOM 1010 O O . ALA A 1 136 ? 13.019 -0.029 -5.813 1.00 41.65 136 ALA A O 1
ATOM 1012 N N . ALA A 1 139 ? 13.562 -3.062 -7.407 1.00 57.78 139 ALA A N 1
ATOM 1013 C CA . ALA A 1 139 ? 12.241 -3.498 -7.878 1.00 56.90 139 ALA A CA 1
ATOM 1014 C C . ALA A 1 139 ? 11.314 -2.366 -8.409 1.00 57.46 139 ALA A C 1
ATOM 1015 O O . ALA A 1 139 ? 10.128 -2.625 -8.701 1.00 58.67 139 ALA A O 1
ATOM 1017 N N . GLY A 1 140 ? 11.844 -1.138 -8.530 1.00 52.58 140 GLY A N 1
ATOM 1018 C CA . GLY A 1 140 ? 11.224 -0.055 -9.350 1.00 49.41 140 GLY A CA 1
ATOM 1019 C C . GLY A 1 140 ? 9.827 0.468 -8.948 1.00 49.19 140 GLY A C 1
ATOM 1020 O O . GLY A 1 140 ? 9.011 0.854 -9.823 1.00 45.81 140 GLY A O 1
ATOM 1021 N N . VAL A 1 141 ? 9.559 0.484 -7.635 1.00 39.15 141 VAL A N 1
ATOM 1022 C CA . VAL A 1 141 ? 8.329 1.058 -7.086 1.00 34.13 141 VAL A CA 1
ATOM 1023 C C . VAL A 1 141 ? 8.465 2.541 -7.249 1.00 29.32 141 VAL A C 1
ATOM 1024 O O . VAL A 1 141 ? 9.555 3.109 -7.030 1.00 35.05 141 VAL A O 1
ATOM 1028 N N . LYS A 1 142 ? 7.346 3.177 -7.589 1.00 23.25 142 LYS A N 1
ATOM 1029 C CA . LYS A 1 142 ? 7.283 4.619 -7.774 1.00 23.84 142 LYS A CA 1
ATOM 1030 C C . LYS A 1 142 ? 6.629 5.211 -6.524 1.00 22.06 142 LYS A C 1
ATOM 1031 O O . LYS A 1 142 ? 5.388 5.107 -6.351 1.00 22.20 142 LYS A O 1
ATOM 1037 N N . VAL A 1 143 ? 7.428 5.873 -5.731 1.00 18.64 143 VAL A N 1
ATOM 1038 C CA . VAL A 1 143 ? 6.934 6.320 -4.442 1.00 15.82 143 VAL A CA 1
ATOM 1039 C C . VAL A 1 143 ? 6.578 7.750 -4.556 1.00 16.43 143 VAL A C 1
ATOM 1040 O O . VAL A 1 143 ? 7.279 8.565 -5.175 1.00 20.49 143 VAL A O 1
ATOM 1044 N N . LYS A 1 144 ? 5.381 8.070 -4.045 1.00 11.61 144 LYS A N 1
ATOM 1045 C CA . LYS A 1 144 ? 4.965 9.483 -3.924 1.00 10.94 144 LYS A CA 1
ATOM 1046 C C . LYS A 1 144 ? 4.842 9.761 -2.450 1.00 10.28 144 LYS A C 1
ATOM 1047 O O . LYS A 1 144 ? 4.304 8.988 -1.679 1.00 11.21 144 LYS A O 1
ATOM 1053 N N . LYS A 1 145 ? 5.198 10.999 -2.090 1.00 9.90 145 LYS A N 1
ATOM 1054 C CA . LYS A 1 145 ? 5.345 11.374 -0.679 1.00 10.36 145 LYS A CA 1
ATOM 1055 C C . LYS A 1 145 ? 4.457 12.553 -0.383 1.00 10.84 145 LYS A C 1
ATOM 1056 O O . LYS A 1 145 ? 4.374 13.488 -1.197 1.00 12.75 145 LYS A O 1
ATOM 1062 N N . PHE A 1 146 ? 3.807 12.508 0.772 1.00 9.98 146 PHE A N 1
ATOM 1063 C CA . PHE A 1 146 ? 2.813 13.448 1.140 1.00 10.88 146 PHE A CA 1
ATOM 1064 C C . PHE A 1 146 ? 3.016 14.129 2.465 1.00 9.59 146 PHE A C 1
ATOM 1065 O O . PHE A 1 146 ? 3.514 13.538 3.456 1.00 9.29 146 PHE A O 1
ATOM 1073 N N . ASP A 1 147 ? 2.597 15.385 2.556 1.00 9.77 147 ASP A N 1
ATOM 1074 C CA . ASP A 1 147 ? 2.695 16.118 3.779 1.00 9.90 147 ASP A CA 1
ATOM 1075 C C . ASP A 1 147 ? 1.855 15.667 4.892 1.00 9.67 147 ASP A C 1
ATOM 1076 O O . ASP A 1 147 ? 2.242 15.740 6.038 1.00 8.68 147 ASP A O 1
ATOM 1081 N N . ASN A 1 148 ? 0.651 15.119 4.600 1.00 10.04 148 ASN A N 1
ATOM 1082 C CA . ASN A 1 148 ? -0.176 14.434 5.561 1.00 9.46 148 ASN A CA 1
ATOM 1083 C C . ASN A 1 148 ? -0.953 13.283 4.870 1.00 10.17 148 ASN A C 1
ATOM 1084 O O . ASN A 1 148 ? -1.005 13.193 3.628 1.00 9.06 148 ASN A O 1
ATOM 1089 N N . PHE A 1 149 ? -1.460 12.357 5.685 1.00 8.49 149 PHE A N 1
ATOM 1090 C CA . PHE A 1 149 ? -2.015 11.189 5.079 1.00 8.87 149 PHE A CA 1
ATOM 1091 C C . PHE A 1 149 ? -3.357 11.465 4.350 1.00 9.19 149 PHE A C 1
ATOM 1092 O O . PHE A 1 149 ? -3.715 10.688 3.404 1.00 9.18 149 PHE A O 1
ATOM 1100 N N . SER A 1 150 ? -4.080 12.511 4.702 1.00 9.95 150 SER A N 1
ATOM 1101 C CA A SER A 1 150 ? -5.335 12.782 4.005 0.53 9.29 150 SER A CA 1
ATOM 1102 C CA B SER A 1 150 ? -5.323 12.826 4.010 0.47 9.70 150 SER A CA 1
ATOM 1103 C C . SER A 1 150 ? -4.978 13.100 2.551 1.00 9.55 150 SER A C 1
ATOM 1104 O O . SER A 1 150 ? -5.721 12.728 1.614 1.00 9.80 150 SER A O 1
ATOM 1109 N N . GLU A 1 151 ? -3.829 13.716 2.312 1.00 8.78 151 GLU A N 1
ATOM 1110 C CA . GLU A 1 151 ? -3.371 13.963 0.901 1.00 9.76 151 GLU A CA 1
ATOM 1111 C C . GLU A 1 151 ? -3.012 12.778 0.160 1.00 8.70 151 GLU A C 1
ATOM 1112 O O . GLU A 1 151 ? -3.274 12.667 -1.080 1.00 9.39 151 GLU A O 1
ATOM 1118 N N . ALA A 1 152 ? -2.386 11.840 0.857 1.00 8.16 152 ALA A N 1
ATOM 1119 C CA . ALA A 1 152 ? -2.091 10.538 0.281 1.00 7.69 152 ALA A CA 1
ATOM 1120 C C . ALA A 1 152 ? -3.382 9.802 -0.121 1.00 7.91 152 ALA A C 1
ATOM 1121 O O . ALA A 1 152 ? -3.508 9.254 -1.261 1.00 8.79 152 ALA A O 1
ATOM 1123 N N . PHE A 1 153 ? -4.291 9.770 0.773 1.00 8.68 153 PHE A N 1
ATOM 1124 C CA . PHE A 1 153 ? -5.552 9.052 0.472 1.00 9.29 153 PHE A CA 1
ATOM 1125 C C . PHE A 1 153 ? -6.373 9.743 -0.681 1.00 8.76 153 PHE A C 1
ATOM 1126 O O . PHE A 1 153 ? -7.021 9.088 -1.485 1.00 10.76 153 PHE A O 1
ATOM 1134 N N . GLN A 1 154 ? -6.286 11.085 -0.740 1.00 9.00 154 GLN A N 1
ATOM 1135 C CA . GLN A 1 154 ? -6.827 11.816 -1.896 1.00 9.38 154 GLN A CA 1
ATOM 1136 C C . GLN A 1 154 ? -6.346 11.251 -3.227 1.00 8.58 154 GLN A C 1
ATOM 1137 O O . GLN A 1 154 ? -7.126 11.122 -4.185 1.00 8.97 154 GLN A O 1
ATOM 1143 N N . GLU A 1 155 ? -5.064 11.009 -3.268 1.00 8.07 155 GLU A N 1
ATOM 1144 C CA . GLU A 1 155 ? -4.488 10.478 -4.539 1.00 7.56 155 GLU 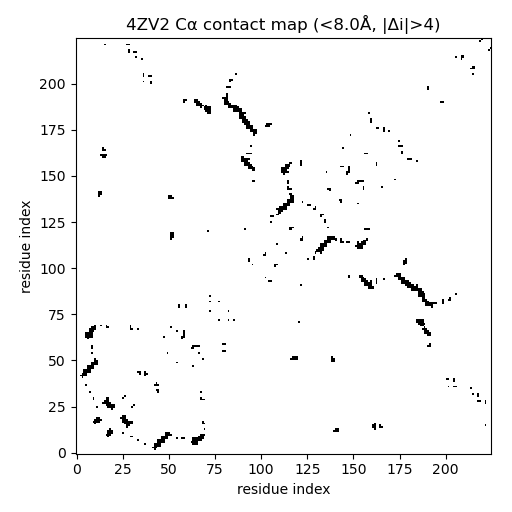A CA 1
ATOM 1145 C C . GLU A 1 155 ? -4.851 9.068 -4.851 1.00 9.04 155 GLU A C 1
ATOM 1146 O O . GLU A 1 155 ? -4.955 8.640 -5.995 1.00 9.07 155 GLU A O 1
ATOM 1152 N N . LEU A 1 156 ? -5.104 8.258 -3.827 1.00 8.92 156 LEU A N 1
ATOM 1153 C CA . LEU A 1 156 ? -5.626 6.948 -4.033 1.00 8.76 156 LEU A CA 1
ATOM 1154 C C . LEU A 1 156 ? -7.078 7.076 -4.644 1.00 9.24 156 LEU A C 1
ATOM 1155 O O . LEU A 1 156 ? -7.409 6.396 -5.619 1.00 11.43 156 LEU A O 1
ATOM 1160 N N . LYS A 1 157 ? -7.895 7.930 -4.035 1.00 8.99 157 LYS A N 1
ATOM 1161 C CA . LYS A 1 157 ? -9.264 8.097 -4.530 1.00 9.15 157 LYS A CA 1
ATOM 1162 C C . LYS A 1 157 ? -9.217 8.497 -6.021 1.00 10.59 157 LYS A C 1
ATOM 1163 O O . LYS A 1 157 ? -10.084 8.073 -6.833 1.00 12.50 157 LYS A O 1
ATOM 1169 N N . SER A 1 158 ? -8.330 9.461 -6.369 1.00 9.73 158 SER A N 1
ATOM 1170 C CA . SER A 1 158 ? -8.332 9.992 -7.754 1.00 9.16 158 SER A CA 1
ATOM 1171 C C . SER A 1 158 ? -7.670 9.075 -8.760 1.00 9.97 158 SER A C 1
ATOM 1172 O O . SER A 1 158 ? -7.735 9.367 -9.962 1.00 10.44 158 SER A O 1
ATOM 1175 N N . GLY A 1 159 ? -6.991 8.015 -8.361 1.00 9.68 159 GLY A N 1
ATOM 1176 C CA . GLY A 1 159 ? -6.275 7.213 -9.217 1.00 10.41 159 GLY A CA 1
ATOM 1177 C C . GLY A 1 159 ? -4.841 7.637 -9.550 1.00 11.55 159 GLY A C 1
ATOM 1178 O O . GLY A 1 159 ? -4.182 7.074 -10.428 1.00 12.30 159 GLY A O 1
ATOM 1179 N N . ARG A 1 160 ? -4.286 8.590 -8.824 1.00 10.50 160 ARG A N 1
ATOM 1180 C CA . ARG A 1 160 ? -2.944 9.054 -8.968 1.00 10.40 160 ARG A CA 1
ATOM 1181 C C . ARG A 1 160 ? -1.906 8.061 -8.367 1.00 10.52 160 ARG A C 1
ATOM 1182 O O . ARG A 1 160 ? -0.685 8.115 -8.679 1.00 11.87 160 ARG A O 1
ATOM 1190 N N . VAL A 1 161 ? -2.314 7.302 -7.368 1.00 11.02 161 VAL A N 1
ATOM 1191 C CA . VAL A 1 161 ? -1.558 6.172 -6.864 1.00 10.31 161 VAL A CA 1
ATOM 1192 C C . VAL A 1 161 ? -2.478 4.967 -6.836 1.00 10.16 161 VAL A C 1
ATOM 1193 O O . VAL A 1 161 ? -3.686 5.008 -6.842 1.00 11.87 161 VAL A O 1
ATOM 1197 N N . ASP A 1 162 ? -1.835 3.815 -6.848 1.00 11.60 162 ASP A N 1
ATOM 1198 C CA . ASP A 1 162 ? -2.485 2.518 -6.828 1.00 13.55 162 ASP A CA 1
ATOM 1199 C C . ASP A 1 162 ? -2.620 1.946 -5.406 1.00 11.36 162 ASP A C 1
ATOM 1200 O O . ASP A 1 162 ? -3.450 1.058 -5.169 1.00 11.53 162 ASP A O 1
ATOM 1205 N N . ALA A 1 1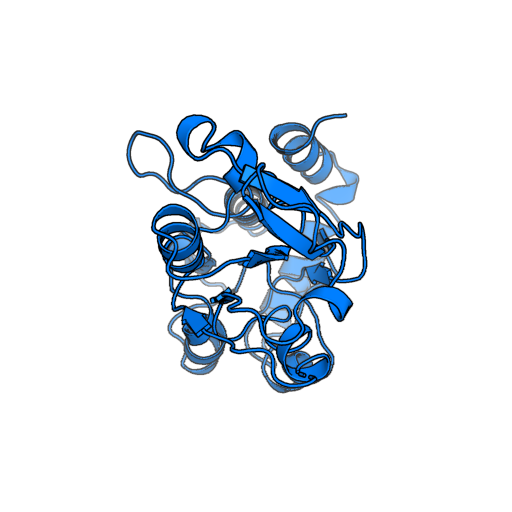63 ? -1.829 2.476 -4.468 1.00 10.74 163 ALA A N 1
ATOM 1206 C CA . ALA A 1 163 ? -1.821 1.989 -3.051 1.00 11.11 163 ALA A CA 1
ATOM 1207 C C . ALA A 1 163 ? -1.345 3.103 -2.193 1.00 9.93 163 ALA A C 1
ATOM 1208 O O . ALA A 1 163 ? -0.539 3.930 -2.582 1.00 9.95 163 ALA A O 1
ATOM 1210 N N . VAL A 1 164 ? -1.711 3.013 -0.897 1.00 9.49 164 VAL A N 1
ATOM 1211 C CA . VAL A 1 164 ? -1.126 3.846 0.182 1.00 9.32 164 VAL A CA 1
ATOM 1212 C C . VAL A 1 164 ? -0.803 2.994 1.366 1.00 10.15 164 VAL A C 1
ATOM 1213 O O . VAL A 1 164 ? -1.442 1.912 1.521 1.00 11.04 164 VAL A O 1
ATOM 1217 N N . VAL A 1 165 ? 0.326 3.222 2.015 1.00 9.46 165 VAL A N 1
ATOM 1218 C CA . VAL A 1 165 ? 0.812 2.383 3.111 1.00 9.83 165 VAL A CA 1
ATOM 1219 C C . VAL A 1 165 ? 0.827 3.259 4.384 1.00 9.37 165 VAL A C 1
ATOM 1220 O O . VAL A 1 165 ? 1.366 4.446 4.319 1.00 9.23 165 VAL A O 1
ATOM 1224 N N . THR A 1 166 ? 0.292 2.775 5.498 1.00 10.19 166 THR A N 1
ATOM 1225 C CA . THR A 1 166 ? 0.294 3.463 6.784 1.00 9.04 166 THR A CA 1
ATOM 1226 C C . THR A 1 166 ? 0.145 2.527 7.919 1.00 8.17 166 THR A C 1
ATOM 1227 O O . THR A 1 166 ? 0.179 1.341 7.716 1.00 8.59 166 THR A O 1
ATOM 1231 N N . ASP A 1 167 ? 0.026 3.013 9.125 1.00 7.70 167 ASP A N 1
ATOM 1232 C CA . ASP A 1 167 ? -0.141 2.205 10.329 1.00 8.86 167 ASP A CA 1
ATOM 1233 C C . ASP A 1 167 ? -1.544 1.534 10.247 1.00 8.90 167 ASP A C 1
ATOM 1234 O O . ASP A 1 167 ? -2.420 2.046 9.630 1.00 8.52 167 ASP A O 1
ATOM 1239 N N . ASN A 1 168 ? -1.668 0.292 10.731 1.00 9.63 168 ASN A N 1
ATOM 1240 C CA . ASN A 1 168 ? -2.803 -0.490 10.405 1.00 8.27 168 ASN A CA 1
ATOM 1241 C C . ASN A 1 168 ? -4.110 0.028 10.905 1.00 8.58 168 ASN A C 1
ATOM 1242 O O . ASN A 1 168 ? -5.151 -0.016 10.257 1.00 9.66 168 ASN A O 1
ATOM 1247 N N . ALA A 1 169 ? -4.086 0.673 12.102 1.00 8.30 169 ALA A N 1
ATOM 1248 C CA . ALA A 1 169 ? -5.405 1.190 12.596 1.00 7.40 169 ALA A CA 1
ATOM 1249 C C . ALA A 1 169 ? -5.863 2.431 11.759 1.00 8.16 169 ALA A C 1
ATOM 1250 O O . ALA A 1 169 ? -7.052 2.644 11.579 1.00 9.48 169 ALA A O 1
ATOM 1252 N N . VAL A 1 170 ? -4.928 3.210 11.241 1.00 9.33 170 VAL A N 1
ATOM 1253 C CA . VAL A 1 170 ? -5.223 4.394 10.414 1.00 9.29 170 VAL A CA 1
ATOM 1254 C C . VAL A 1 170 ? -5.708 3.924 9.051 1.00 9.03 170 VAL A C 1
ATOM 1255 O O . VAL A 1 170 ? -6.760 4.401 8.529 1.00 10.30 170 VAL A O 1
ATOM 1259 N N . ALA A 1 171 ? -5.087 2.851 8.536 1.00 8.58 171 ALA A N 1
ATOM 1260 C CA . ALA A 1 171 ? -5.579 2.311 7.250 1.00 9.09 171 ALA A CA 1
ATOM 1261 C C . ALA A 1 171 ? -7.033 1.871 7.416 1.00 8.82 171 ALA A C 1
ATOM 1262 O O . ALA A 1 171 ? -7.918 2.174 6.554 1.00 10.63 171 ALA A O 1
ATOM 1264 N N . LEU A 1 172 ? -7.308 1.149 8.477 1.00 8.92 172 LEU A N 1
ATOM 1265 C CA A LEU A 1 172 ? -8.702 0.748 8.695 0.46 9.54 172 LEU A CA 1
ATOM 1266 C CA B LEU A 1 172 ? -8.690 0.727 8.748 0.54 9.65 172 LEU A CA 1
ATOM 1267 C C . LEU A 1 172 ? -9.682 1.898 8.877 1.00 9.95 172 LEU A C 1
ATOM 1268 O O . LEU A 1 172 ? -10.797 1.865 8.398 1.00 11.60 172 LEU A O 1
ATOM 1277 N N . ALA A 1 173 ? -9.247 2.920 9.603 1.00 11.56 173 ALA A N 1
ATOM 1278 C CA . ALA A 1 173 ? -10.054 4.115 9.798 1.00 11.01 173 ALA A CA 1
ATOM 1279 C C . ALA A 1 173 ? -10.415 4.840 8.492 1.00 10.96 173 ALA A C 1
ATOM 1280 O O . ALA A 1 173 ? -11.622 5.238 8.294 1.00 11.50 173 ALA A O 1
ATOM 1282 N N . TYR A 1 174 ? -9.417 4.928 7.621 1.00 10.26 174 TYR A N 1
ATOM 1283 C CA . TYR A 1 174 ? -9.678 5.512 6.317 1.00 10.41 174 TYR A CA 1
ATOM 1284 C C . TYR A 1 174 ? -10.655 4.692 5.517 1.00 9.53 174 TYR A C 1
ATOM 1285 O O . TYR A 1 174 ? -11.545 5.199 4.853 1.00 12.28 174 TYR A O 1
ATOM 1294 N N . VAL A 1 175 ? -10.525 3.395 5.581 1.00 9.99 175 VAL A N 1
ATOM 1295 C CA . VAL A 1 175 ? -11.455 2.546 4.886 1.00 12.29 175 VAL A CA 1
ATOM 1296 C C . VAL A 1 175 ? -12.902 2.715 5.435 1.00 12.61 175 VAL A C 1
ATOM 1297 O O . VAL A 1 175 ? -13.867 2.951 4.674 1.00 14.49 175 VAL A O 1
ATOM 1301 N N . LYS A 1 176 ? -13.049 2.751 6.751 1.00 13.53 176 LYS A N 1
ATOM 1302 C CA . LYS A 1 176 ? -14.365 2.833 7.438 1.00 13.92 176 LYS A CA 1
ATOM 1303 C C . LYS A 1 176 ? -14.939 4.173 7.165 1.00 14.39 176 LYS A C 1
ATOM 1304 O O . LYS A 1 176 ? -16.155 4.243 6.968 1.00 16.28 176 LYS A O 1
ATOM 1310 N N . GLN A 1 177 ? -14.122 5.195 7.149 1.00 13.53 177 GLN A N 1
ATOM 1311 C CA . GLN A 1 177 ? -14.590 6.559 6.935 1.00 15.14 177 GLN A CA 1
ATOM 1312 C C . GLN A 1 177 ? -14.981 6.838 5.454 1.00 15.17 177 GLN A C 1
ATOM 1313 O O . GLN A 1 177 ? -15.577 7.904 5.186 1.00 18.14 177 GLN A O 1
ATOM 1319 N N . ASN A 1 178 ? -14.683 5.963 4.497 1.00 15.27 178 ASN A N 1
ATOM 1320 C CA . ASN A 1 178 ? -14.820 6.194 3.052 1.00 13.08 178 ASN A CA 1
ATOM 1321 C C . ASN A 1 178 ? -15.438 5.057 2.299 1.00 14.23 178 ASN A C 1
ATOM 1322 O O . ASN A 1 178 ? -14.871 4.557 1.339 1.00 13.33 178 ASN A O 1
ATOM 1327 N N . PRO A 1 179 ? -16.701 4.719 2.666 1.00 15.65 179 PRO A N 1
ATOM 1328 C CA . PRO A 1 179 ? -17.375 3.678 1.898 1.00 17.00 179 PRO A CA 1
ATOM 1329 C C . PRO A 1 179 ? -17.516 3.988 0.403 1.00 16.55 179 PRO A C 1
ATOM 1330 O O . PRO A 1 179 ? -17.436 3.081 -0.423 1.00 20.70 179 PRO A O 1
ATOM 1334 N N . ASN A 1 180 ? -17.707 5.289 0.073 1.00 15.58 180 ASN A N 1
ATOM 1335 C CA . ASN A 1 180 ? -17.915 5.610 -1.338 1.00 17.30 180 ASN A CA 1
ATOM 1336 C C . ASN A 1 180 ? -16.692 5.447 -2.163 1.00 15.69 180 ASN A C 1
ATOM 1337 O O . ASN A 1 180 ? -16.807 5.428 -3.399 1.00 16.95 180 ASN A O 1
ATOM 1342 N N . ALA A 1 181 ? -15.522 5.345 -1.522 1.00 15.51 181 ALA A N 1
ATOM 1343 C CA . ALA A 1 181 ? -14.293 5.202 -2.296 1.00 16.14 181 ALA A CA 1
ATOM 1344 C C . ALA A 1 181 ? -14.011 3.813 -2.848 1.00 15.67 181 ALA A C 1
ATOM 1345 O O . ALA A 1 181 ? -13.142 3.665 -3.722 1.00 16.61 181 ALA A O 1
ATOM 1347 N N . GLY A 1 182 ? -14.688 2.788 -2.272 1.00 16.17 182 GLY A N 1
ATOM 1348 C CA . GLY A 1 182 ? -14.494 1.430 -2.709 1.00 14.70 182 GLY A CA 1
ATOM 1349 C C . GLY A 1 182 ? -13.035 0.998 -2.564 1.00 13.07 182 GLY A C 1
ATOM 1350 O O . GLY A 1 182 ? -12.339 0.586 -3.503 1.00 14.60 182 GLY A O 1
ATOM 1351 N N . VAL A 1 183 ? -12.583 1.106 -1.323 1.00 13.84 183 VAL A N 1
ATOM 1352 C CA . VAL A 1 183 ? -11.244 0.700 -0.953 1.00 12.98 183 VAL A CA 1
ATOM 1353 C C . VAL A 1 183 ? -11.281 -0.451 0.057 1.00 12.52 183 VAL A C 1
ATOM 1354 O O . VAL A 1 183 ? -12.331 -0.718 0.678 1.00 13.22 183 VAL A O 1
ATOM 1358 N N . LYS A 1 184 ? -10.119 -1.026 0.263 1.00 13.75 184 LYS A N 1
ATOM 1359 C CA . LYS A 1 184 ? -9.933 -2.186 1.184 1.00 13.55 184 LYS A CA 1
ATOM 1360 C C . LYS A 1 184 ? -8.507 -2.274 1.669 1.00 13.06 184 LYS A C 1
ATOM 1361 O O . LYS A 1 184 ? -7.560 -1.753 1.063 1.00 12.97 184 LYS A O 1
ATOM 1367 N N . ILE A 1 185 ? -8.330 -3.002 2.786 1.00 14.06 185 ILE A N 1
ATOM 1368 C CA . ILE A 1 185 ? -7.056 -3.218 3.402 1.00 14.14 185 ILE A CA 1
ATOM 1369 C C . ILE A 1 185 ? -6.441 -4.559 2.936 1.00 14.02 185 ILE A C 1
ATOM 1370 O O . ILE A 1 185 ? -7.169 -5.578 2.852 1.00 16.31 185 ILE A O 1
ATOM 1375 N N . VAL A 1 186 ? -5.164 -4.543 2.648 1.00 11.68 186 VAL A N 1
ATOM 1376 C CA . VAL A 1 186 ? -4.374 -5.767 2.402 1.00 12.80 186 VAL A CA 1
ATOM 1377 C C . VAL A 1 186 ? -3.064 -5.697 3.118 1.00 13.51 186 VAL A C 1
ATOM 1378 O O . VAL A 1 186 ? -2.609 -4.639 3.534 1.00 13.47 186 VAL A O 1
ATOM 1382 N N . GLY A 1 187 ? -2.398 -6.837 3.263 1.00 13.56 187 GLY A N 1
ATOM 1383 C CA . GLY A 1 187 ? -1.071 -6.884 3.844 1.00 12.90 187 GLY A CA 1
ATOM 1384 C C . GLY A 1 187 ? -0.951 -6.454 5.313 1.00 11.18 187 GLY A C 1
ATOM 1385 O O . GLY A 1 187 ? 0.108 -5.962 5.695 1.00 14.55 187 GLY A O 1
ATOM 1386 N N . GLU A 1 188 ? -2.039 -6.646 6.034 1.00 12.79 188 GLU A N 1
ATOM 1387 C CA . GLU A 1 188 ? -2.087 -6.134 7.421 1.00 11.97 188 GLU A CA 1
ATOM 1388 C C . GLU A 1 188 ? -1.229 -6.906 8.380 1.00 14.42 188 GLU A C 1
ATOM 1389 O O . GLU A 1 188 ? -1.249 -8.178 8.330 1.00 15.39 188 GLU A O 1
ATOM 1395 N N . THR A 1 189 ? -0.337 -6.230 9.102 1.00 11.71 189 THR A N 1
ATOM 1396 C CA . THR A 1 189 ? 0.339 -6.739 10.252 1.00 11.74 189 THR A CA 1
ATOM 1397 C C . THR A 1 189 ? -0.088 -6.037 11.505 1.00 11.18 189 THR A C 1
ATOM 1398 O O . THR A 1 189 ? -0.705 -4.883 11.404 1.00 11.28 189 THR A O 1
ATOM 1402 N N . PHE A 1 190 ? 0.143 -6.630 12.689 1.00 10.31 190 PHE A N 1
ATOM 1403 C CA . PHE A 1 190 ? -0.512 -6.201 13.926 1.00 11.57 190 PHE A CA 1
ATOM 1404 C C . PHE A 1 190 ? 0.392 -5.624 14.977 1.00 10.10 190 PHE A C 1
ATOM 1405 O O . PHE A 1 190 ? -0.127 -5.015 15.975 1.00 11.60 190 PHE A O 1
ATOM 1413 N N . SER A 1 191 ? 1.638 -5.695 14.813 1.00 9.15 191 SER A N 1
ATOM 1414 C CA . SER A 1 191 ? 2.631 -5.233 15.745 1.00 9.77 191 SER A CA 1
ATOM 1415 C C . SER A 1 191 ? 3.908 -4.812 15.020 1.00 8.38 191 SER A C 1
ATOM 1416 O O . SER A 1 191 ? 4.002 -5.042 13.821 1.00 11.54 191 SER A O 1
ATOM 1419 N N . GLY A 1 192 ? 4.848 -4.213 15.705 1.00 10.86 192 GLY A N 1
ATOM 1420 C CA . GLY A 1 192 ? 6.139 -3.806 15.134 1.00 8.97 192 GLY A CA 1
ATOM 1421 C C . GLY A 1 192 ? 6.316 -2.292 15.165 1.00 9.93 192 GLY A C 1
ATOM 1422 O O . GLY A 1 192 ? 7.500 -1.908 14.969 1.00 13.88 192 GLY A O 1
ATOM 1423 N N . GLU A 1 193 ? 5.294 -1.505 15.503 1.00 11.68 193 GLU A N 1
ATOM 1424 C CA . GLU A 1 193 ? 5.394 -0.030 15.611 1.00 10.77 193 GLU A CA 1
ATOM 1425 C C . GLU A 1 193 ? 4.962 0.413 17.046 1.00 8.89 193 GLU A C 1
ATOM 1426 O O . GLU A 1 193 ? 3.810 0.742 17.226 1.00 11.29 193 GLU A O 1
ATOM 1432 N N . PRO A 1 194 ? 5.887 0.352 18.020 1.00 9.57 194 PRO A N 1
ATOM 1433 C CA . PRO A 1 194 ? 5.582 0.882 19.338 1.00 9.26 194 PRO A CA 1
ATOM 1434 C C . PRO A 1 194 ? 5.515 2.383 19.345 1.00 8.88 194 PRO A C 1
ATOM 1435 O O . PRO A 1 194 ? 6.494 2.992 18.949 1.00 9.70 194 PRO A O 1
ATOM 1439 N N . TYR A 1 195 ? 4.432 2.935 19.828 1.00 7.85 195 TYR A N 1
ATOM 1440 C CA . TYR A 1 195 ? 4.288 4.406 19.879 1.00 7.83 195 TYR A CA 1
ATOM 1441 C C . TYR A 1 195 ? 4.826 4.909 21.180 1.00 8.75 195 TYR A C 1
ATOM 1442 O O . TYR A 1 195 ? 4.593 4.317 22.242 1.00 8.60 195 TYR A O 1
ATOM 1451 N N . GLY A 1 196 ? 5.457 6.081 21.142 1.00 8.45 196 GLY A N 1
ATOM 1452 C CA . GLY A 1 196 ? 5.865 6.738 22.369 1.00 8.31 196 GLY A CA 1
ATOM 1453 C C . GLY A 1 196 ? 5.639 8.204 22.427 1.00 7.96 196 GLY A C 1
ATOM 1454 O O . GLY A 1 196 ? 5.429 8.772 21.374 1.00 9.16 196 GLY A O 1
ATOM 1455 N N . ILE A 1 197 ? 5.571 8.766 23.612 1.00 7.48 197 ILE A N 1
ATOM 1456 C CA . ILE A 1 197 ? 5.433 10.214 23.741 1.00 8.28 197 ILE A CA 1
ATOM 1457 C C . ILE A 1 197 ? 6.867 10.759 23.754 1.00 9.52 197 ILE A C 1
ATOM 1458 O O . ILE A 1 197 ? 7.737 10.261 24.522 1.00 10.72 197 ILE A O 1
ATOM 1463 N N . ALA A 1 198 ? 7.161 11.783 22.945 1.00 9.72 198 ALA A N 1
ATOM 1464 C CA . ALA A 1 198 ? 8.543 12.331 22.891 1.00 9.66 198 ALA A CA 1
ATOM 1465 C C . ALA A 1 198 ? 8.628 13.697 23.548 1.00 9.08 198 ALA A C 1
ATOM 1466 O O . ALA A 1 198 ? 7.677 14.466 23.544 1.00 9.09 198 ALA A O 1
ATOM 1468 N N . VAL A 1 199 ? 9.757 13.884 24.234 1.00 8.46 199 VAL A N 1
ATOM 1469 C CA . VAL A 1 199 ? 10.121 15.245 24.779 1.00 8.29 199 VAL A CA 1
ATOM 1470 C C . VAL A 1 199 ? 11.548 15.551 24.297 1.00 8.34 199 VAL A C 1
ATOM 1471 O O . VAL A 1 199 ? 12.211 14.789 23.657 1.00 9.22 199 VAL A O 1
ATOM 1475 N N . ARG A 1 200 ? 11.908 16.845 24.423 1.00 8.44 200 ARG A N 1
ATOM 1476 C CA . ARG A 1 200 ? 13.206 17.251 24.020 1.00 9.23 200 ARG A CA 1
ATOM 1477 C C . ARG A 1 200 ? 14.233 16.384 24.698 1.00 8.93 200 ARG A C 1
ATOM 1478 O O . ARG A 1 200 ? 14.163 16.141 25.907 1.00 11.16 200 ARG A O 1
ATOM 1486 N N . LYS A 1 201 ? 15.305 16.066 24.010 1.00 9.19 201 LYS A N 1
ATOM 1487 C CA . LYS A 1 201 ? 16.432 15.358 24.608 1.00 10.60 201 LYS A CA 1
ATOM 1488 C C . LYS A 1 201 ? 16.952 16.087 25.849 1.00 10.82 201 LYS A C 1
ATOM 1489 O O . LYS A 1 201 ? 17.092 17.321 25.866 1.00 12.96 201 LYS A O 1
ATOM 1495 N N . GLY A 1 202 ? 17.062 15.318 26.914 1.00 12.43 202 GLY A N 1
ATOM 1496 C CA . GLY A 1 202 ? 17.510 15.857 28.192 1.00 13.48 202 GLY A CA 1
ATOM 1497 C C . GLY A 1 202 ? 16.464 16.430 29.085 1.00 13.76 202 GLY A C 1
ATOM 1498 O O . GLY A 1 202 ? 16.767 16.809 30.216 1.00 13.53 202 GLY A O 1
ATOM 1499 N N . ASN A 1 203 ? 15.184 16.486 28.698 1.00 12.98 203 ASN A N 1
ATOM 1500 C CA . ASN A 1 203 ? 14.130 16.969 29.546 1.00 12.14 203 ASN A CA 1
ATOM 1501 C C . ASN A 1 203 ? 13.678 15.795 30.464 1.00 13.66 203 ASN A C 1
ATOM 1502 O O . ASN A 1 203 ? 12.533 15.301 30.378 1.00 13.20 203 ASN A O 1
ATOM 1507 N N . SER A 1 204 ? 14.542 15.458 31.394 1.00 12.45 204 SER A N 1
ATOM 1508 C CA . SER A 1 204 ? 14.329 14.272 32.238 1.00 13.68 204 SER A CA 1
ATOM 1509 C C . SER A 1 204 ? 13.240 14.512 33.263 1.00 14.59 204 SER A C 1
ATOM 1510 O O . SER A 1 204 ? 12.531 13.612 33.578 1.00 14.26 204 SER A O 1
ATOM 1513 N N . GLU A 1 205 ? 13.069 15.736 33.709 1.00 13.73 205 GLU A N 1
ATOM 1514 C CA . GLU A 1 205 ? 12.067 16.025 34.712 1.00 16.14 205 GLU A CA 1
ATOM 1515 C C . GLU A 1 205 ? 10.668 15.778 34.153 1.00 15.31 205 GLU A C 1
ATOM 1516 O O . GLU A 1 205 ? 9.836 15.084 34.719 1.00 15.03 205 GLU A O 1
ATOM 1522 N N . LEU A 1 206 ? 10.437 16.307 32.943 1.00 13.23 206 LEU A N 1
ATOM 1523 C CA . LEU A 1 206 ? 9.105 16.138 32.301 1.00 11.58 206 LEU A CA 1
ATOM 1524 C C . LEU A 1 206 ? 8.917 14.653 31.928 1.00 11.24 206 LEU A C 1
ATOM 1525 O O . LEU A 1 206 ? 7.827 14.097 32.110 1.00 12.16 206 LEU A O 1
ATOM 1530 N N . LEU A 1 207 ? 9.956 14.019 31.397 1.00 11.44 207 LEU A N 1
ATOM 1531 C CA . LEU A 1 207 ? 9.844 12.630 31.028 1.00 11.91 207 LEU A CA 1
ATOM 1532 C C . LEU A 1 207 ? 9.507 11.741 32.194 1.00 11.73 207 LEU A C 1
ATOM 1533 O O . LEU A 1 207 ? 8.606 10.887 32.071 1.00 10.91 207 LEU A O 1
ATOM 1538 N N . GLU A 1 208 ? 10.130 11.969 33.330 1.00 11.50 208 GLU A N 1
ATOM 1539 C CA . GLU A 1 208 ? 9.784 11.168 34.483 1.00 14.81 208 GLU A CA 1
ATOM 1540 C C . GLU A 1 208 ? 8.329 11.308 34.886 1.00 11.55 208 GLU A C 1
ATOM 1541 O O . GLU A 1 208 ? 7.678 10.339 35.203 1.00 12.06 208 GLU A O 1
ATOM 1547 N N . LYS A 1 209 ? 7.796 12.526 34.844 1.00 10.61 209 LYS A N 1
ATOM 1548 C CA . LYS A 1 209 ? 6.431 12.756 35.191 1.00 11.47 209 LYS A CA 1
ATOM 1549 C C . LYS A 1 209 ? 5.484 12.091 34.222 1.00 11.21 209 LYS A C 1
ATOM 1550 O O . LYS A 1 209 ? 4.479 11.503 34.651 1.00 11.21 209 LYS A O 1
ATOM 1556 N N . ILE A 1 210 ? 5.817 12.180 32.941 1.00 11.12 210 ILE A N 1
ATOM 1557 C CA . ILE A 1 210 ? 5.018 11.491 31.921 1.00 9.61 210 ILE A CA 1
ATOM 1558 C C . ILE A 1 210 ? 5.010 9.948 32.058 1.00 9.78 210 ILE A C 1
ATOM 1559 O O . ILE A 1 210 ? 3.946 9.301 32.016 1.00 10.26 210 ILE A O 1
ATOM 1564 N N . ASN A 1 211 ? 6.172 9.408 32.314 1.00 9.53 211 ASN A N 1
ATOM 1565 C CA . ASN A 1 211 ? 6.278 7.970 32.527 1.00 9.38 211 ASN A CA 1
ATOM 1566 C C . ASN A 1 211 ? 5.378 7.556 33.760 1.00 11.40 211 ASN A C 1
ATOM 1567 O O . ASN A 1 211 ? 4.702 6.475 33.746 1.00 10.72 211 ASN A O 1
ATOM 1572 N N . LYS A 1 212 ? 5.531 8.311 34.836 1.00 10.93 212 LYS A N 1
ATOM 1573 C CA . LYS A 1 212 ? 4.763 7.989 36.013 1.00 11.20 212 LYS A CA 1
ATOM 1574 C C . LYS A 1 212 ? 3.271 8.072 35.763 1.00 10.51 212 LYS A C 1
ATOM 1575 O O . LYS A 1 212 ? 2.501 7.216 36.255 1.00 13.37 212 LYS A O 1
ATOM 1581 N N . ALA A 1 213 ? 2.839 9.073 35.015 1.00 10.00 213 ALA A N 1
ATOM 1582 C CA . ALA A 1 213 ? 1.445 9.219 34.697 1.00 10.08 213 ALA A CA 1
ATOM 1583 C C . ALA A 1 213 ? 0.907 8.040 33.873 1.00 10.21 213 ALA A C 1
ATOM 1584 O O . ALA A 1 213 ? -0.216 7.592 34.092 1.00 10.69 213 ALA A O 1
ATOM 1586 N N . LEU A 1 214 ? 1.665 7.664 32.862 1.00 9.34 214 LEU A N 1
ATOM 1587 C CA . LEU A 1 214 ? 1.293 6.521 32.041 1.00 12.31 214 LEU A CA 1
ATOM 1588 C C . LEU A 1 214 ? 1.184 5.232 32.837 1.00 11.63 214 LEU A C 1
ATOM 1589 O O . LEU A 1 214 ? 0.249 4.534 32.671 1.00 11.00 214 LEU A O 1
ATOM 1594 N N . GLU A 1 215 ? 2.148 5.011 33.727 1.00 10.41 215 GLU A N 1
ATOM 1595 C CA . GLU A 1 215 ? 2.164 3.807 34.609 1.00 12.03 215 GLU A CA 1
ATOM 1596 C C . GLU A 1 215 ? 0.855 3.840 35.502 1.00 12.11 215 GLU A C 1
ATOM 1597 O O . GLU A 1 215 ? 0.155 2.829 35.609 1.00 13.78 215 GLU A O 1
ATOM 1603 N N . GLU A 1 216 ? 0.506 5.009 36.041 1.00 11.50 216 GLU A N 1
ATOM 1604 C CA A GLU A 1 216 ? -0.640 5.162 36.904 0.71 10.93 216 GLU A CA 1
ATOM 1605 C CA B GLU A 1 216 ? -0.630 5.113 36.918 0.29 11.58 216 GLU A CA 1
ATOM 1606 C C . GLU A 1 216 ? -1.901 4.918 36.073 1.00 11.95 216 GLU A C 1
ATOM 1607 O O . GLU A 1 216 ? -2.870 4.201 36.480 1.00 11.71 216 GLU A O 1
ATOM 1618 N N . MET A 1 217 ? -1.948 5.505 34.847 1.00 11.11 217 MET A N 1
ATOM 1619 C CA . MET A 1 217 ? -3.108 5.301 33.987 1.00 10.32 217 MET A CA 1
ATOM 1620 C C . MET A 1 217 ? -3.341 3.807 33.643 1.00 10.03 217 MET A C 1
ATOM 1621 O O . MET A 1 217 ? -4.507 3.427 33.512 1.00 10.91 217 MET A O 1
ATOM 1626 N N . LYS A 1 218 ? -2.316 3.064 33.466 1.00 11.29 218 LYS A N 1
ATOM 1627 C CA . LYS A 1 218 ? -2.459 1.637 33.131 1.00 11.30 218 LYS A CA 1
ATOM 1628 C C . LYS A 1 218 ? -2.867 0.886 34.364 1.00 15.37 218 LYS A C 1
ATOM 1629 O O . LYS A 1 218 ? -3.425 -0.197 34.192 1.00 20.59 218 LYS A O 1
ATOM 1635 N N . LYS A 1 219 ? -2.576 1.386 35.539 1.00 14.15 219 LYS A N 1
ATOM 1636 C CA . LYS A 1 219 ? -2.987 0.733 36.786 1.00 16.27 219 LYS A CA 1
ATOM 1637 C C . LYS A 1 219 ? -4.411 1.013 37.221 1.00 16.47 219 LYS A C 1
ATOM 1638 O O . LYS A 1 219 ? -5.096 0.182 37.872 1.00 19.54 219 LYS A O 1
ATOM 1644 N N . ASP A 1 220 ? -4.885 2.221 36.993 1.00 14.17 220 ASP A N 1
ATOM 1645 C CA . ASP A 1 220 ? -6.058 2.769 37.648 1.00 13.34 220 ASP A CA 1
ATOM 1646 C C . ASP A 1 220 ? -7.292 2.777 36.805 1.00 14.04 220 ASP A C 1
ATOM 1647 O O . ASP A 1 220 ? -8.315 3.305 37.163 1.00 15.75 220 ASP A O 1
ATOM 1652 N N . GLY A 1 221 ? -7.187 2.171 35.604 1.00 13.26 221 GLY A N 1
ATOM 1653 C CA . GLY A 1 221 ? -8.313 2.138 34.757 1.00 12.62 221 GLY A CA 1
ATOM 1654 C C . GLY A 1 221 ? -8.389 3.166 33.623 1.00 12.12 221 GLY A C 1
ATOM 1655 O O . GLY A 1 221 ? -9.157 2.967 32.652 1.00 12.69 221 GLY A O 1
ATOM 1656 N N . THR A 1 222 ? -7.676 4.280 33.759 1.00 11.15 222 THR A N 1
ATOM 1657 C CA . THR A 1 222 ? -7.829 5.414 32.873 1.00 11.44 222 THR A CA 1
ATOM 1658 C C . THR A 1 222 ? -7.412 5.037 31.434 1.00 11.02 222 THR A C 1
ATOM 1659 O O . THR A 1 222 ? -8.112 5.360 30.478 1.00 10.59 222 THR A O 1
ATOM 1663 N N . TYR A 1 223 ? -6.260 4.328 31.267 1.00 9.34 223 TYR A N 1
ATOM 1664 C CA . TYR A 1 223 ? -5.784 3.938 30.002 1.00 9.61 223 TYR A CA 1
ATOM 1665 C C . TYR A 1 223 ? -6.794 2.985 29.323 1.00 9.85 223 TYR A C 1
ATOM 1666 O O . TYR A 1 223 ? -7.158 3.126 28.149 1.00 9.30 223 TYR A O 1
ATOM 1675 N N . ASP A 1 224 ? -7.228 1.967 30.061 1.00 11.04 224 ASP A N 1
ATOM 1676 C CA . ASP A 1 224 ? -8.037 0.970 29.477 1.00 10.69 224 ASP A CA 1
ATOM 1677 C C . ASP A 1 224 ? -9.381 1.564 29.047 1.00 11.99 224 ASP A C 1
ATOM 1678 O O . ASP A 1 224 ? -9.903 1.151 28.005 1.00 12.03 224 ASP A O 1
ATOM 1683 N N . LYS A 1 225 ? -9.930 2.573 29.720 1.00 11.95 225 LYS A N 1
ATOM 1684 C CA . LYS A 1 225 ? -11.146 3.236 29.302 1.00 14.12 225 LYS A CA 1
ATOM 1685 C C . LYS A 1 225 ? -10.915 3.965 27.938 1.00 11.42 225 LYS A C 1
ATOM 1686 O O . LYS A 1 225 ? -11.777 3.880 27.052 1.00 11.66 225 LYS A O 1
ATOM 1692 N N . ILE A 1 226 ? -9.758 4.598 27.747 1.00 9.64 226 ILE A N 1
ATOM 1693 C CA . ILE A 1 226 ? -9.473 5.262 26.452 1.00 10.82 226 ILE A CA 1
ATOM 1694 C C . ILE A 1 226 ? -9.339 4.218 25.384 1.00 9.58 226 ILE A C 1
ATOM 1695 O O . ILE A 1 226 ? -9.895 4.376 24.307 1.00 9.87 226 ILE A O 1
ATOM 1700 N N . TYR A 1 227 ? -8.657 3.098 25.646 1.00 9.39 227 TYR A N 1
ATOM 1701 C CA . TYR A 1 227 ? -8.464 2.055 24.648 1.00 10.74 227 TYR A CA 1
ATOM 1702 C C . TYR A 1 227 ? -9.805 1.517 24.252 1.00 9.62 227 TYR A C 1
ATOM 1703 O O . TYR A 1 227 ? -10.120 1.402 23.060 1.00 10.55 227 TYR A O 1
ATOM 1712 N N . GLU A 1 228 ? -10.637 1.232 25.197 1.00 9.86 228 GLU A N 1
ATOM 1713 C CA . GLU A 1 228 ? -11.939 0.660 24.826 1.00 11.60 228 GLU A CA 1
ATOM 1714 C C . GLU A 1 228 ? -12.817 1.628 24.039 1.00 12.17 228 GLU A C 1
ATOM 1715 O O . GLU A 1 228 ? -13.596 1.211 23.207 1.00 12.52 228 GLU A O 1
ATOM 1721 N N . LYS A 1 229 ? -12.744 2.919 24.387 1.00 10.96 229 LYS A N 1
ATOM 1722 C CA . LYS A 1 229 ? -13.500 3.925 23.682 1.00 12.49 229 LYS A CA 1
ATOM 1723 C C . LYS A 1 229 ? -13.196 3.906 22.161 1.00 10.64 229 LYS A C 1
ATOM 1724 O O . LYS A 1 229 ? -14.061 3.960 21.316 1.00 12.78 229 LYS A O 1
ATOM 1730 N N . TRP A 1 230 ? -11.947 3.761 21.818 1.00 10.16 230 TRP A N 1
ATOM 1731 C CA . TRP A 1 230 ? -11.477 3.796 20.432 1.00 10.85 230 TRP A CA 1
ATOM 1732 C C . TRP A 1 230 ? -11.409 2.472 19.693 1.00 12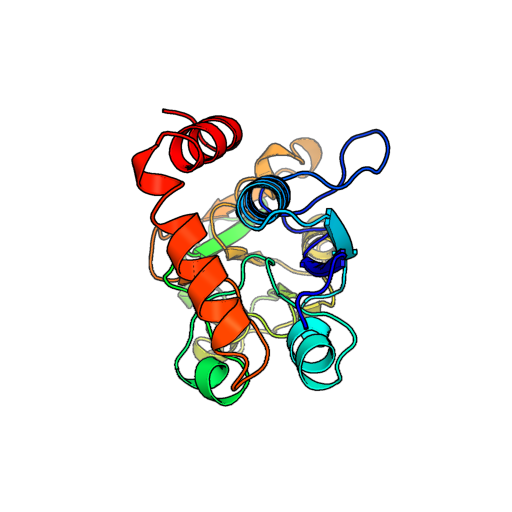.35 230 TRP A C 1
ATOM 1733 O O . TRP A 1 230 ? -11.492 2.487 18.459 1.00 14.12 230 TRP A O 1
ATOM 1744 N N . PHE A 1 231 ? -11.283 1.392 20.421 1.00 11.30 231 PHE A N 1
ATOM 1745 C CA . PHE A 1 231 ? -11.064 0.066 19.813 1.00 12.50 231 PHE A CA 1
ATOM 1746 C C . PHE A 1 231 ? -11.975 -1.064 20.285 1.00 16.61 231 PHE A C 1
ATOM 1747 O O . PHE A 1 231 ? -11.906 -2.174 19.732 1.00 21.21 231 PHE A O 1
ATOM 1755 N N . GLY A 1 232 ? -12.692 -0.891 21.350 1.00 15.89 232 GLY A N 1
ATOM 1756 C CA . GLY A 1 232 ? -13.514 -1.970 21.917 1.00 19.19 232 GLY A CA 1
ATOM 1757 C C . GLY A 1 232 ? -12.830 -2.836 22.915 1.00 22.03 232 GLY A C 1
ATOM 1758 O O . GLY A 1 232 ? -11.629 -2.650 23.272 1.00 22.89 232 GLY A O 1
ATOM 1759 N N . GLU A 1 233 ? -13.626 -3.783 23.448 1.00 28.38 233 GLU A N 1
ATOM 1760 C CA . GLU A 1 233 ? -13.205 -4.708 24.541 1.00 29.31 233 GLU A CA 1
ATOM 1761 C C . GLU A 1 233 ? -12.155 -5.629 24.012 1.00 29.46 233 GLU A C 1
ATOM 1762 O O . GLU A 1 233 ? -11.189 -5.967 24.742 1.00 28.39 233 GLU A O 1
#

Secondary structure (DSSP, 8-state):
---SEEEEEE-SSBTTTBEE-TTS-EESHHHHHHHHHHHHHT-EEEEEE--GGGHHHHHHTTS-SEE-SS-B--TTGGGTSEEPSP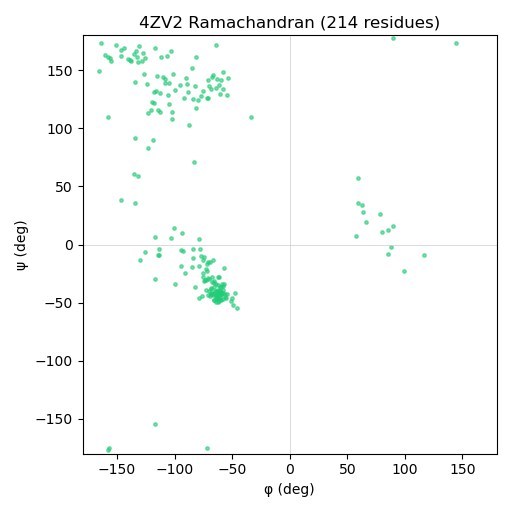-EEE-EEEEEETT--S-SSGGGGTT-EEEEETTSHHHHHHHHH----EEEEESSHHHHHHHHHHTS-SEEEEEHHHHHHHHHH-GGG-EEEES----SEEE--EE-TT-HHHHHHHHHHHHHHHHSSHHHHHHHHHH--